Protein AF-A0A4Q2USU1-F1 (afdb_monomer)

Structure (mmCIF, N/CA/C/O backbone):
data_AF-A0A4Q2USU1-F1
#
_entry.id   AF-A0A4Q2USU1-F1
#
loop_
_atom_site.group_PDB
_atom_site.id
_atom_site.type_symbol
_atom_site.label_atom_id
_atom_site.label_alt_id
_atom_site.label_comp_id
_atom_site.label_asym_id
_atom_site.label_entity_id
_atom_site.label_seq_id
_atom_site.pdbx_PDB_ins_code
_atom_site.Cartn_x
_atom_site.Cartn_y
_atom_site.Cartn_z
_atom_site.occupancy
_atom_site.B_iso_or_equiv
_atom_site.auth_seq_id
_atom_site.auth_comp_id
_atom_site.auth_asym_id
_atom_site.auth_atom_id
_atom_site.pdbx_PDB_model_num
ATOM 1 N N . MET A 1 1 ? -2.934 -20.258 16.844 1.00 24.11 1 MET A N 1
ATOM 2 C CA . MET A 1 1 ? -1.779 -20.716 16.041 1.00 24.11 1 MET A CA 1
ATOM 3 C C . MET A 1 1 ? -1.771 -19.905 14.753 1.00 24.11 1 MET A C 1
ATOM 5 O O . MET A 1 1 ? -2.547 -20.190 13.850 1.00 24.11 1 MET A O 1
ATOM 9 N N . PHE A 1 2 ? -0.994 -18.822 14.734 1.00 33.25 2 PHE A N 1
ATOM 10 C CA . PHE A 1 2 ? -0.895 -17.887 13.612 1.00 33.25 2 PHE A CA 1
ATOM 11 C C . PHE A 1 2 ? 0.089 -18.460 12.583 1.00 33.25 2 PHE A C 1
ATOM 13 O O . PHE A 1 2 ? 1.225 -18.787 12.927 1.00 33.25 2 PHE A O 1
ATOM 20 N N . ARG A 1 3 ? -0.365 -18.696 11.347 1.00 28.33 3 ARG A N 1
ATOM 21 C CA . ARG A 1 3 ? 0.459 -19.319 10.301 1.00 28.33 3 ARG A CA 1
ATOM 22 C C . ARG A 1 3 ? 1.522 -18.330 9.808 1.00 28.33 3 ARG A C 1
ATOM 24 O O . ARG A 1 3 ? 1.183 -17.303 9.233 1.00 28.33 3 ARG A O 1
ATOM 31 N N . ARG A 1 4 ? 2.794 -18.709 9.984 1.00 28.67 4 ARG A N 1
ATOM 32 C CA . ARG A 1 4 ? 4.035 -18.074 9.487 1.00 28.67 4 ARG A CA 1
ATOM 33 C C . ARG A 1 4 ? 4.180 -18.108 7.947 1.00 28.67 4 ARG A C 1
ATOM 35 O O . ARG A 1 4 ? 5.204 -18.544 7.439 1.00 28.67 4 ARG A O 1
ATOM 42 N N . GLY A 1 5 ? 3.133 -17.754 7.202 1.00 32.44 5 GLY A N 1
ATOM 43 C CA . GLY A 1 5 ? 3.169 -17.684 5.729 1.00 32.44 5 GLY A CA 1
ATOM 44 C C . GLY A 1 5 ? 3.183 -16.257 5.178 1.00 32.44 5 GLY A C 1
ATOM 45 O O . GLY A 1 5 ? 3.566 -16.040 4.036 1.00 32.44 5 GLY A O 1
ATOM 46 N N . CYS A 1 6 ? 2.792 -15.293 6.004 1.00 41.44 6 CYS A N 1
ATOM 47 C CA . CYS A 1 6 ? 2.853 -13.867 5.733 1.00 41.44 6 CYS A CA 1
ATOM 48 C C . CYS A 1 6 ? 3.524 -13.249 6.963 1.00 41.44 6 CYS A C 1
ATOM 50 O O . CYS A 1 6 ? 3.148 -13.630 8.074 1.00 41.44 6 CYS A O 1
ATOM 52 N N . ASP A 1 7 ? 4.490 -12.348 6.791 1.00 46.12 7 ASP A N 1
ATOM 53 C CA . ASP A 1 7 ? 5.215 -11.672 7.880 1.00 46.12 7 ASP A CA 1
ATOM 54 C C . ASP A 1 7 ? 4.282 -10.743 8.687 1.00 46.12 7 ASP A C 1
ATOM 56 O O . ASP A 1 7 ? 4.341 -9.519 8.612 1.00 46.12 7 ASP A O 1
ATOM 60 N N . TRP A 1 8 ? 3.345 -11.334 9.428 1.00 54.41 8 TRP A N 1
ATOM 61 C CA . TRP A 1 8 ? 2.425 -10.648 10.323 1.00 54.41 8 TRP A CA 1
ATOM 62 C C . TRP A 1 8 ? 3.110 -10.446 11.662 1.00 54.41 8 TRP A C 1
ATOM 64 O O . TRP A 1 8 ? 3.024 -11.295 12.550 1.00 54.41 8 TRP A O 1
ATOM 74 N N . SER A 1 9 ? 3.773 -9.304 11.810 1.00 61.50 9 SER A N 1
ATOM 75 C CA . SER A 1 9 ? 4.200 -8.832 13.122 1.00 61.50 9 SER A CA 1
ATOM 76 C C . SER A 1 9 ? 2.995 -8.196 13.824 1.00 61.50 9 SER A C 1
ATOM 78 O O . SER A 1 9 ? 2.483 -7.191 13.326 1.00 61.50 9 SER A O 1
ATOM 80 N N . PRO A 1 10 ? 2.510 -8.757 14.947 1.00 65.94 10 PRO A N 1
ATOM 81 C CA . PRO A 1 10 ? 1.362 -8.218 15.686 1.00 65.94 10 PRO A CA 1
ATOM 82 C C . PRO A 1 10 ? 1.636 -6.819 16.267 1.00 65.94 10 PRO A C 1
ATOM 84 O O . PRO A 1 10 ? 0.716 -6.033 16.483 1.00 65.94 10 PRO A O 1
ATOM 87 N N . GLU A 1 11 ? 2.913 -6.492 16.457 1.00 67.94 11 GLU A N 1
ATOM 88 C CA . GLU A 1 11 ? 3.416 -5.193 16.914 1.00 67.94 11 GLU A CA 1
ATOM 89 C C . GLU A 1 11 ? 3.287 -4.087 15.857 1.00 67.94 11 GLU A C 1
ATOM 91 O O . GLU A 1 11 ? 3.292 -2.905 16.187 1.00 67.94 11 GLU A O 1
ATOM 96 N N . GLN A 1 12 ? 3.155 -4.437 14.573 1.00 69.25 12 GLN A N 1
ATOM 97 C CA . GLN A 1 12 ? 3.000 -3.429 13.530 1.00 69.25 12 GLN A CA 1
ATOM 98 C C . GLN A 1 12 ? 1.601 -2.825 13.592 1.00 69.25 12 GLN A C 1
ATOM 100 O O . GLN A 1 12 ? 0.603 -3.520 13.400 1.00 69.25 12 GLN A O 1
ATOM 105 N N . VAL A 1 13 ? 1.538 -1.504 13.764 1.00 71.31 13 VAL A N 1
ATOM 106 C CA . VAL A 1 13 ? 0.286 -0.730 13.792 1.00 71.31 13 VAL A CA 1
ATOM 107 C C . VAL A 1 13 ? -0.580 -1.003 12.553 1.00 71.31 13 VAL A C 1
ATOM 109 O O . VAL A 1 13 ? -1.803 -1.059 12.655 1.00 71.31 13 VAL A O 1
ATOM 112 N N . SER A 1 14 ? 0.041 -1.299 11.404 1.00 67.19 14 SER A N 1
ATOM 113 C CA . SER A 1 14 ? -0.653 -1.673 10.165 1.00 67.19 14 SER A CA 1
ATOM 114 C C . SER A 1 14 ? -1.496 -2.935 10.247 1.00 67.19 14 SER A C 1
ATOM 116 O O . SER A 1 14 ? -2.448 -3.123 9.487 1.00 67.19 14 SER A O 1
ATOM 118 N N . HIS A 1 15 ? -1.164 -3.815 11.181 1.00 72.50 15 HIS A N 1
ATOM 119 C CA . HIS A 1 15 ? -1.841 -5.081 11.396 1.00 72.50 15 HIS A CA 1
ATOM 120 C C . HIS A 1 15 ? -2.910 -5.004 12.485 1.00 72.50 15 HIS A C 1
ATOM 122 O O . HIS A 1 15 ? -3.701 -5.940 12.615 1.00 72.50 15 HIS A O 1
ATOM 128 N N . GLN A 1 16 ? -3.022 -3.882 13.189 1.00 79.38 16 GLN A N 1
ATOM 129 C CA . GLN A 1 16 ? -3.985 -3.690 14.267 1.00 79.38 16 GLN A CA 1
ATOM 130 C C . GLN A 1 16 ? -5.232 -2.966 13.751 1.00 79.38 16 GLN A C 1
ATOM 132 O O . GLN A 1 16 ? -5.142 -2.078 12.906 1.00 79.38 16 GLN A O 1
ATOM 137 N N . ILE A 1 17 ? -6.409 -3.360 14.231 1.00 81.69 17 ILE A N 1
ATOM 138 C CA . ILE A 1 17 ? -7.679 -2.731 13.853 1.00 81.69 17 ILE A CA 1
ATOM 139 C C . ILE A 1 17 ? -8.008 -1.641 14.880 1.00 81.69 17 ILE A C 1
ATOM 141 O O . ILE A 1 17 ? -8.157 -1.975 16.051 1.00 81.69 17 ILE A O 1
ATOM 145 N N . PRO A 1 18 ? -8.126 -0.358 14.503 1.00 85.19 18 PRO A N 1
ATOM 146 C CA . PRO A 1 18 ? -8.652 0.653 15.413 1.00 85.19 18 PRO A CA 1
ATOM 147 C C . PRO A 1 18 ? -10.163 0.449 15.589 1.00 85.19 18 PRO A C 1
ATOM 149 O O . PRO A 1 18 ? -10.906 0.377 14.603 1.00 85.19 18 PRO A O 1
ATOM 152 N N . ALA A 1 19 ? -10.623 0.344 16.835 1.00 87.56 19 ALA A N 1
ATOM 153 C CA . ALA A 1 19 ? -12.034 0.170 17.155 1.00 87.56 19 ALA A CA 1
ATOM 154 C C . ALA A 1 19 ? -12.451 0.975 18.389 1.00 87.56 19 ALA A C 1
ATOM 156 O O . ALA A 1 19 ? -11.677 1.147 19.330 1.00 87.56 19 ALA A O 1
ATOM 157 N N . LEU A 1 20 ? -13.699 1.431 18.379 1.00 88.12 20 LEU A N 1
ATOM 158 C CA . LEU A 1 20 ? -14.351 2.065 19.514 1.00 88.12 20 LEU A CA 1
ATOM 159 C C . LEU A 1 20 ? -15.039 1.010 20.380 1.00 88.12 20 LEU A C 1
ATOM 161 O O . LEU A 1 20 ? -15.682 0.096 19.854 1.00 88.12 20 LEU A O 1
ATOM 165 N N . ILE A 1 21 ? -14.938 1.162 21.694 1.00 88.88 21 ILE A N 1
ATOM 166 C CA . ILE A 1 21 ? -15.625 0.331 22.680 1.00 88.88 21 ILE A CA 1
ATOM 167 C C . ILE A 1 21 ? -16.261 1.212 23.754 1.00 88.88 21 ILE A C 1
ATOM 169 O O . ILE A 1 21 ? -15.683 2.218 24.167 1.00 88.88 21 ILE A O 1
ATOM 173 N N . ASP A 1 22 ? -17.460 0.827 24.184 1.00 89.06 22 ASP A N 1
ATOM 174 C CA . ASP A 1 22 ? -18.135 1.450 25.320 1.00 89.06 22 ASP A CA 1
ATOM 175 C C . ASP A 1 22 ? -17.311 1.202 26.605 1.00 89.06 22 ASP A C 1
ATOM 177 O O . ASP A 1 22 ? -16.934 0.051 26.864 1.00 89.06 22 ASP A O 1
ATOM 181 N N . PRO A 1 23 ? -17.009 2.237 27.411 1.00 86.06 23 PRO A N 1
ATOM 182 C CA . PRO A 1 23 ? -16.261 2.091 28.658 1.00 86.06 23 PRO A CA 1
ATOM 183 C C . PRO A 1 23 ? -16.847 1.064 29.635 1.00 86.06 23 PRO A C 1
ATOM 185 O O . PRO A 1 23 ? -16.085 0.307 30.236 1.00 86.06 23 PRO A O 1
ATOM 188 N N . ALA A 1 24 ? -18.175 0.989 29.764 1.00 86.06 24 ALA A N 1
ATOM 189 C CA . ALA A 1 24 ? -18.831 0.028 30.648 1.00 86.06 24 ALA A CA 1
ATOM 190 C C . ALA A 1 24 ? -18.630 -1.408 30.140 1.00 86.06 24 ALA A C 1
ATOM 192 O O . ALA A 1 24 ? -18.289 -2.310 30.903 1.00 86.06 24 ALA A O 1
ATOM 193 N N . LEU A 1 25 ? -18.738 -1.607 28.821 1.00 86.75 25 LEU A N 1
ATOM 194 C CA . LEU A 1 25 ? -18.470 -2.906 28.202 1.00 86.75 25 LEU A CA 1
ATOM 195 C C . LEU A 1 25 ? -17.000 -3.323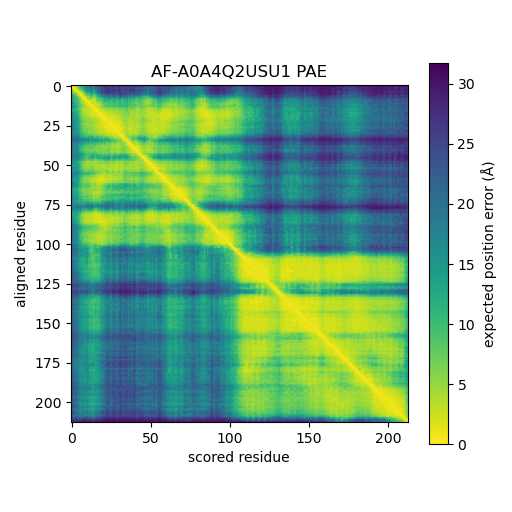 28.356 1.00 86.75 25 LEU A C 1
ATOM 197 O O . LEU A 1 25 ? -16.707 -4.511 28.530 1.00 86.75 25 LEU A O 1
ATOM 201 N N . LEU A 1 26 ? -16.069 -2.370 28.265 1.00 85.12 26 LEU A N 1
ATOM 202 C CA . LEU A 1 26 ? -14.648 -2.628 28.479 1.00 85.12 26 LEU A CA 1
ATOM 203 C C . LEU A 1 26 ? -14.393 -3.107 29.912 1.00 85.12 26 LEU A C 1
ATOM 205 O O . LEU A 1 26 ? -13.697 -4.105 30.096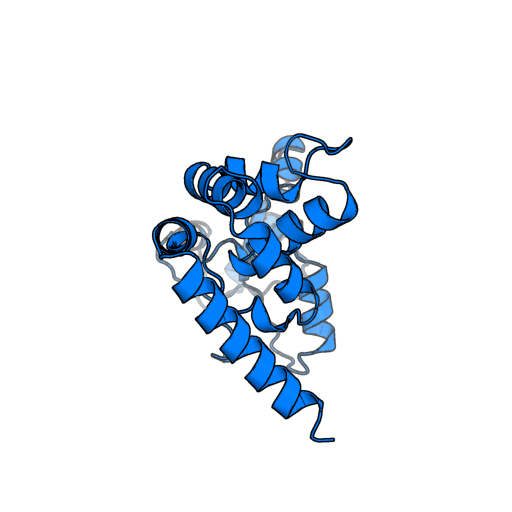 1.00 85.12 26 LEU A O 1
ATOM 209 N N . GLU A 1 27 ? -14.982 -2.444 30.905 1.00 85.25 27 GLU A N 1
ATOM 210 C CA . GLU A 1 27 ? -14.843 -2.808 32.317 1.00 85.25 27 GLU A CA 1
ATOM 211 C C . GLU A 1 27 ? -15.414 -4.205 32.609 1.00 85.25 27 GLU A C 1
ATOM 213 O O . GLU A 1 27 ? -14.718 -5.049 33.180 1.00 85.25 27 GLU A O 1
ATOM 218 N N . ASP A 1 28 ? -16.612 -4.511 32.106 1.00 85.38 28 ASP A N 1
ATOM 219 C CA . ASP A 1 28 ? -17.223 -5.841 32.227 1.00 85.38 28 ASP A CA 1
ATOM 220 C C . ASP A 1 28 ? -16.369 -6.940 31.576 1.00 85.38 28 ASP A C 1
ATOM 222 O O . ASP A 1 28 ? -16.285 -8.074 32.057 1.00 85.38 28 ASP A O 1
ATOM 226 N N . SER A 1 29 ? -15.732 -6.624 30.448 1.00 84.38 29 SER A N 1
ATOM 227 C CA . SER A 1 29 ? -14.877 -7.568 29.723 1.00 84.38 29 SER A CA 1
ATOM 228 C C . SER A 1 29 ? -13.540 -7.794 30.437 1.00 84.38 29 SER A C 1
ATOM 230 O O . SER A 1 29 ? -13.032 -8.916 30.450 1.00 84.38 29 SER A O 1
ATOM 232 N N . LEU A 1 30 ? -12.991 -6.756 31.075 1.00 83.94 30 LEU A N 1
ATOM 233 C CA . LEU A 1 30 ? -11.789 -6.839 31.907 1.00 83.94 30 LEU A CA 1
ATOM 234 C C . LEU A 1 30 ? -12.012 -7.708 33.151 1.00 83.94 30 LEU A C 1
ATOM 236 O O . LEU A 1 30 ? -11.159 -8.534 33.484 1.00 83.94 30 LEU A O 1
ATOM 240 N N . GLN A 1 31 ? -13.176 -7.580 33.794 1.00 81.81 31 GLN A N 1
ATOM 241 C CA . GLN A 1 31 ? -13.547 -8.400 34.952 1.00 81.81 31 GLN A CA 1
ATOM 242 C C . GLN A 1 31 ? -13.715 -9.883 34.597 1.00 81.81 31 GLN A C 1
ATOM 244 O O . GLN A 1 31 ? -13.357 -10.751 35.394 1.00 81.81 31 GLN A O 1
ATOM 249 N N . ARG A 1 32 ? -14.235 -10.185 33.399 1.00 80.31 32 ARG A N 1
ATOM 250 C CA . ARG A 1 32 ? -14.410 -11.563 32.907 1.00 80.31 32 ARG A CA 1
ATOM 251 C C . ARG A 1 32 ? -13.114 -12.225 32.443 1.00 80.31 32 ARG A C 1
ATOM 253 O O . ARG A 1 32 ? -13.080 -13.448 32.316 1.00 80.31 32 ARG A O 1
ATOM 260 N N . ALA A 1 33 ? -12.064 -11.456 32.171 1.00 78.19 33 ALA A N 1
ATOM 261 C CA . ALA A 1 33 ? -10.792 -12.020 31.748 1.00 78.19 33 ALA A CA 1
ATOM 262 C C . ALA A 1 33 ? -10.176 -12.881 32.865 1.00 78.19 33 ALA A C 1
ATOM 264 O O . ALA A 1 33 ? -10.136 -12.473 34.025 1.00 78.19 33 ALA A O 1
ATOM 265 N N . GLU A 1 34 ? -9.625 -14.048 32.507 1.00 60.84 34 GLU A N 1
ATOM 266 C CA . GLU A 1 34 ? -9.100 -15.066 33.442 1.00 60.84 34 GLU A CA 1
ATOM 267 C C . GLU A 1 34 ? -8.049 -14.545 34.447 1.00 60.84 34 GLU A C 1
ATOM 269 O O . GLU A 1 34 ? -7.757 -15.215 35.436 1.00 60.84 34 GLU A O 1
ATOM 274 N N . LYS A 1 35 ? -7.466 -13.363 34.204 1.00 66.12 35 LYS A N 1
ATOM 275 C CA . LYS A 1 35 ? -6.438 -12.733 35.045 1.00 66.12 35 LYS A CA 1
ATOM 276 C C . LYS A 1 35 ? -6.873 -11.452 35.768 1.00 66.12 35 LYS A C 1
ATOM 278 O O . LYS A 1 35 ? -5.997 -10.801 36.324 1.00 66.12 35 LYS A O 1
ATOM 283 N N . SER A 1 36 ? -8.162 -11.090 35.778 1.00 64.31 36 SER A N 1
ATOM 284 C CA . SER A 1 36 ? -8.640 -9.799 36.316 1.00 64.31 36 SER A CA 1
ATOM 285 C C . SER A 1 36 ? -7.745 -8.648 35.841 1.00 64.31 36 SER A C 1
ATOM 287 O O . SER A 1 36 ? -7.047 -8.006 36.625 1.00 64.31 36 SER A O 1
ATOM 289 N N . LEU A 1 37 ? -7.693 -8.470 34.520 1.00 74.75 37 LEU A N 1
ATOM 290 C CA . LEU A 1 37 ? -6.856 -7.454 33.888 1.00 74.75 37 LEU A CA 1
ATOM 291 C C . LEU A 1 37 ? -7.307 -6.066 34.348 1.00 74.75 37 LEU A C 1
ATOM 293 O O . LEU A 1 37 ? -8.501 -5.770 34.346 1.00 74.75 37 LEU A O 1
ATOM 297 N N . SER A 1 38 ? -6.363 -5.202 34.713 1.00 76.31 38 SER A N 1
ATOM 298 C CA . SER A 1 38 ? -6.668 -3.793 34.943 1.00 76.31 38 SER A CA 1
ATOM 299 C C . SER A 1 38 ? -6.545 -2.995 33.646 1.00 76.31 38 SER A C 1
ATOM 301 O O . SER A 1 38 ? -5.841 -3.379 32.709 1.00 76.31 38 SER A O 1
ATOM 303 N N . LEU A 1 39 ? -7.193 -1.832 33.598 1.00 74.81 39 LEU A N 1
ATOM 304 C CA . LEU A 1 39 ? -7.063 -0.909 32.470 1.00 74.81 39 LEU A CA 1
ATOM 305 C C . LEU A 1 39 ? -5.611 -0.416 32.294 1.00 74.81 39 LEU A C 1
ATOM 307 O O . LEU A 1 39 ? -5.181 -0.134 31.180 1.00 74.81 39 LEU A O 1
ATOM 311 N N . GLU A 1 40 ? -4.835 -0.379 33.379 1.00 76.38 40 GLU A N 1
ATOM 312 C CA . GLU A 1 40 ? -3.410 -0.040 33.349 1.00 76.38 40 GLU A CA 1
ATOM 313 C C . GLU A 1 40 ? -2.553 -1.159 32.748 1.00 76.38 40 GLU A C 1
ATOM 315 O O . GLU A 1 40 ? -1.520 -0.875 32.149 1.00 76.38 40 GLU A O 1
ATOM 320 N N . ASP A 1 41 ? -2.988 -2.419 32.824 1.00 73.75 41 ASP A N 1
ATOM 321 C CA . ASP A 1 41 ? -2.302 -3.523 32.146 1.00 73.75 41 ASP A CA 1
ATOM 322 C C . ASP A 1 41 ? -2.484 -3.461 30.627 1.00 73.75 41 ASP A C 1
ATOM 324 O O . ASP A 1 41 ? -1.567 -3.815 29.894 1.00 73.75 41 ASP A O 1
ATOM 328 N N . LEU A 1 42 ? -3.620 -2.943 30.143 1.00 73.50 42 LEU A N 1
ATOM 329 C CA . LEU A 1 42 ? -3.848 -2.723 28.709 1.00 73.50 42 LEU A CA 1
ATOM 330 C C . LEU A 1 42 ? -3.022 -1.567 28.129 1.00 73.50 42 LEU A C 1
ATOM 332 O O . LEU A 1 42 ? -2.796 -1.524 26.922 1.00 73.50 42 LEU A O 1
ATOM 336 N N . LYS A 1 43 ? -2.606 -0.613 28.969 1.00 73.19 43 LYS A N 1
ATOM 337 C CA . LYS A 1 43 ? -1.812 0.555 28.557 1.00 73.19 43 LYS A CA 1
ATOM 338 C C . LYS A 1 43 ? -0.308 0.292 28.545 1.00 73.19 43 LYS A C 1
ATOM 340 O O . LYS A 1 43 ? 0.445 1.149 28.086 1.00 73.19 43 LYS A O 1
ATOM 345 N N . LYS A 1 44 ? 0.151 -0.841 29.081 1.00 68.62 44 LYS A N 1
ATOM 346 C CA . LYS A 1 44 ? 1.578 -1.167 29.113 1.00 68.62 44 LYS A CA 1
ATOM 347 C C . LYS A 1 44 ? 2.070 -1.462 27.699 1.00 68.62 44 LYS A C 1
ATOM 349 O O . LYS A 1 44 ? 1.588 -2.368 27.031 1.00 68.62 44 LYS A O 1
ATOM 354 N N . GLU A 1 45 ? 3.084 -0.723 27.263 1.00 62.88 45 GLU A N 1
ATOM 355 C CA . GLU A 1 45 ? 3.835 -1.014 26.037 1.00 62.88 45 GLU A CA 1
ATOM 356 C C . GLU A 1 45 ? 4.912 -2.083 26.304 1.00 62.88 45 GLU A C 1
ATOM 358 O O . GLU A 1 45 ? 6.087 -1.903 25.998 1.00 62.88 45 GLU A O 1
ATOM 363 N N . ASP A 1 46 ? 4.537 -3.201 26.929 1.00 64.88 46 ASP A N 1
ATOM 364 C CA . ASP A 1 46 ? 5.448 -4.322 27.210 1.00 64.88 46 ASP A CA 1
ATOM 365 C C . ASP A 1 46 ? 5.450 -5.386 26.093 1.00 64.88 46 ASP A C 1
ATOM 367 O O . ASP A 1 46 ? 6.146 -6.399 26.185 1.00 64.88 46 ASP A O 1
ATOM 371 N N . GLY A 1 47 ? 4.690 -5.144 25.019 1.00 64.88 47 GLY A N 1
ATOM 372 C CA . GLY A 1 47 ? 4.547 -6.050 23.878 1.00 64.88 47 GLY A CA 1
ATOM 373 C C . GLY A 1 47 ? 3.667 -7.271 24.164 1.00 64.88 47 GLY A C 1
ATOM 374 O O . GLY A 1 47 ? 3.539 -8.148 23.304 1.00 64.88 47 GLY A O 1
ATOM 375 N N . VAL A 1 48 ? 3.044 -7.352 25.346 1.00 71.12 48 VAL A N 1
ATOM 376 C CA . VAL A 1 48 ? 2.170 -8.463 25.724 1.00 71.12 48 VAL A CA 1
ATOM 377 C C . VAL A 1 48 ? 0.727 -8.131 25.350 1.00 71.12 48 VAL A C 1
ATOM 379 O O . VAL A 1 48 ? 0.083 -7.266 25.932 1.00 71.12 48 VAL A O 1
ATOM 382 N N . PHE A 1 49 ? 0.178 -8.859 24.377 1.00 75.19 49 PHE A N 1
ATOM 383 C CA . PHE A 1 49 ? -1.225 -8.706 23.992 1.00 75.19 49 PHE A CA 1
ATOM 384 C C . PHE A 1 49 ? -2.146 -9.380 25.013 1.00 75.19 49 PHE A C 1
ATOM 386 O O . PHE A 1 49 ? -2.052 -10.588 25.246 1.00 75.19 49 PHE A O 1
ATOM 393 N N . ALA A 1 50 ? -3.071 -8.608 25.582 1.00 78.50 50 ALA A N 1
ATOM 394 C CA . ALA 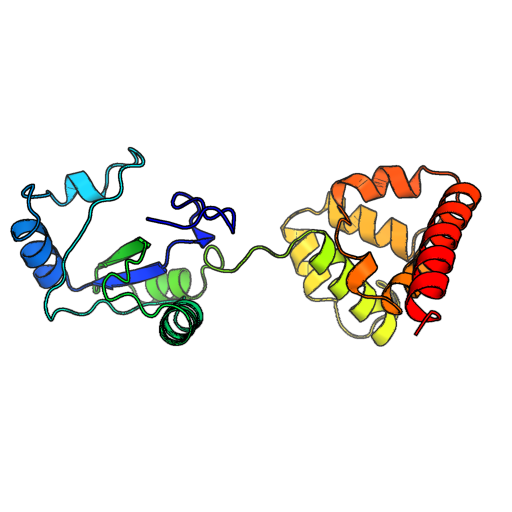A 1 50 ? -4.138 -9.130 26.423 1.00 78.50 50 ALA A CA 1
ATOM 395 C C . ALA A 1 50 ? -5.265 -9.748 25.575 1.00 78.50 50 ALA A C 1
ATOM 397 O O . ALA A 1 50 ? -5.679 -9.185 24.560 1.00 78.50 50 ALA A O 1
ATOM 398 N N . GLU A 1 51 ? -5.783 -10.903 25.998 1.00 81.19 51 GLU A N 1
ATOM 399 C CA . GLU A 1 51 ? -6.984 -11.495 25.402 1.00 81.19 51 GLU A CA 1
ATOM 400 C C . GLU A 1 51 ? -8.223 -10.964 26.128 1.00 81.19 51 GLU A C 1
ATOM 402 O O . GLU A 1 51 ? -8.370 -11.156 27.334 1.00 81.19 51 GLU A O 1
ATOM 407 N N . LEU A 1 52 ? -9.108 -10.303 25.381 1.00 80.69 52 LEU A N 1
ATOM 408 C CA . LEU A 1 52 ? -10.368 -9.763 25.883 1.00 80.69 52 LEU A CA 1
ATOM 409 C C . LEU A 1 52 ? -11.540 -10.512 25.240 1.00 80.69 52 LEU A C 1
ATOM 411 O O . LEU A 1 52 ? -11.608 -10.614 24.013 1.00 80.69 52 LEU A O 1
ATOM 415 N N . ASP A 1 53 ? -12.462 -11.017 26.061 1.00 82.94 53 ASP A N 1
ATOM 416 C CA . ASP A 1 53 ? -13.708 -11.632 25.598 1.00 82.94 53 ASP A CA 1
ATOM 417 C C . ASP A 1 53 ? -14.874 -10.658 25.793 1.00 82.94 53 ASP A C 1
ATOM 419 O O . ASP A 1 53 ? -15.306 -10.390 26.915 1.00 82.94 53 ASP A O 1
ATOM 423 N N . LEU A 1 54 ? -15.411 -10.139 24.690 1.00 80.19 54 LEU A N 1
ATOM 424 C CA . LEU A 1 54 ? -16.532 -9.201 24.718 1.00 80.19 54 LEU A CA 1
ATOM 425 C C . LEU A 1 54 ? -17.894 -9.880 24.960 1.00 80.19 54 LEU A C 1
ATOM 427 O O . LEU A 1 54 ? -18.875 -9.167 25.147 1.00 80.19 54 LEU A O 1
ATOM 431 N N . ALA A 1 55 ? -17.972 -11.218 25.020 1.00 81.44 55 ALA A N 1
ATOM 432 C CA . ALA A 1 55 ? -19.229 -11.975 25.010 1.00 81.44 55 ALA A CA 1
ATOM 433 C C . ALA A 1 55 ? -20.168 -11.498 23.883 1.00 81.44 55 ALA A C 1
ATOM 435 O O . ALA A 1 55 ? -19.785 -11.538 22.714 1.00 81.44 55 ALA A O 1
ATOM 436 N N . ASP A 1 56 ? -21.371 -11.028 24.222 1.00 78.94 56 ASP A N 1
ATOM 437 C CA . ASP A 1 56 ? -22.352 -10.496 23.265 1.00 78.94 56 ASP A CA 1
ATOM 438 C C . ASP A 1 56 ? -22.138 -9.004 22.943 1.00 78.94 56 ASP A C 1
ATOM 440 O O . ASP A 1 56 ? -22.833 -8.426 22.100 1.00 78.94 56 ASP A O 1
ATOM 444 N N . GLY A 1 57 ? -21.170 -8.368 23.608 1.00 79.75 57 GLY A N 1
ATOM 445 C CA . GLY A 1 57 ? -20.766 -6.993 23.359 1.00 79.75 57 GLY A CA 1
ATOM 446 C C . GLY A 1 57 ? -20.090 -6.815 22.001 1.00 79.75 57 GLY A C 1
ATOM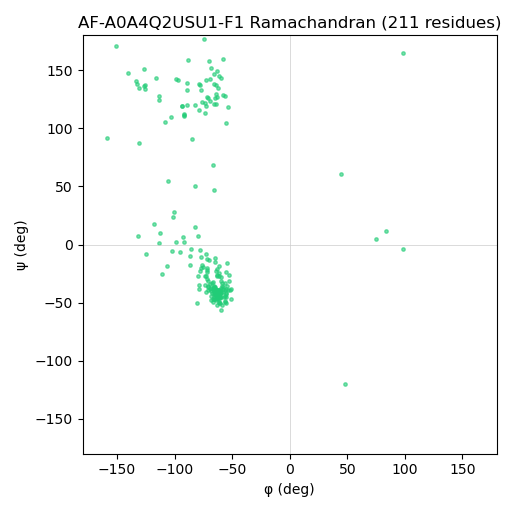 447 O O . GLY A 1 57 ? -19.462 -7.725 21.456 1.00 79.75 57 GLY A O 1
ATOM 448 N N . LYS A 1 58 ? -20.207 -5.611 21.435 1.00 82.69 58 LYS A N 1
ATOM 449 C CA . LYS A 1 58 ? -19.657 -5.277 20.116 1.00 82.69 58 LYS A CA 1
ATOM 450 C C . LYS A 1 58 ? -18.754 -4.056 20.203 1.00 82.69 58 LYS A C 1
ATOM 452 O O . LYS A 1 58 ? -19.118 -3.060 20.818 1.00 82.69 58 LYS A O 1
ATOM 457 N N . ALA A 1 59 ? -17.614 -4.128 19.523 1.00 84.75 59 ALA A N 1
ATOM 458 C CA . ALA A 1 59 ? -16.763 -2.978 19.249 1.00 84.75 59 ALA A CA 1
ATOM 459 C C . ALA A 1 59 ? -17.031 -2.462 17.827 1.00 84.75 59 ALA A C 1
ATOM 461 O O . ALA A 1 59 ? -17.249 -3.247 16.899 1.00 84.75 59 ALA A O 1
ATOM 462 N N . ILE A 1 60 ? -17.008 -1.144 17.646 1.00 85.56 60 ILE A N 1
ATOM 463 C CA . ILE A 1 60 ? -17.226 -0.501 16.346 1.00 85.56 60 ILE A CA 1
ATOM 464 C C . ILE A 1 60 ? -15.867 -0.310 15.680 1.00 85.56 60 ILE A C 1
ATOM 466 O O . ILE A 1 60 ? -15.063 0.506 16.121 1.00 85.56 60 ILE A O 1
ATOM 470 N N . CYS A 1 61 ? -15.596 -1.051 14.608 1.00 83.50 61 CYS A N 1
ATOM 471 C CA . CYS A 1 61 ? -14.350 -0.901 13.856 1.00 83.50 61 CYS A CA 1
ATOM 472 C C . CYS A 1 61 ? -14.358 0.424 13.080 1.00 83.50 61 CYS A C 1
ATOM 474 O O . CYS A 1 61 ? -15.269 0.669 12.294 1.00 83.50 61 CYS A O 1
ATOM 476 N N . LEU A 1 62 ? -13.331 1.256 13.267 1.00 79.75 62 LEU A N 1
ATOM 477 C CA . LEU A 1 62 ? -13.155 2.495 12.496 1.00 79.75 62 LEU A CA 1
ATOM 478 C C . LEU A 1 62 ? -12.554 2.224 11.112 1.00 79.75 62 LEU A C 1
ATOM 480 O O . LEU A 1 62 ? -12.773 2.982 10.173 1.00 79.75 62 LEU A O 1
ATOM 484 N N . LYS A 1 63 ? -11.792 1.133 10.981 1.00 75.31 63 LYS A N 1
ATOM 485 C CA . LYS A 1 63 ? -11.134 0.700 9.743 1.00 75.31 63 LYS A CA 1
ATOM 486 C C . LYS A 1 63 ? -10.985 -0.819 9.717 1.00 75.31 63 LYS A C 1
ATOM 488 O O . LYS A 1 63 ? -11.209 -1.499 10.711 1.00 75.31 63 LYS A O 1
ATOM 493 N N . GLY A 1 64 ? -10.572 -1.365 8.573 1.00 70.69 64 GLY A N 1
ATOM 494 C CA . GLY A 1 64 ? -10.241 -2.790 8.455 1.00 70.69 64 GLY A CA 1
ATOM 495 C C . GLY A 1 64 ? -11.431 -3.720 8.209 1.00 70.69 64 GLY A C 1
ATOM 496 O O . GLY A 1 64 ? -11.240 -4.933 8.233 1.00 70.69 64 GLY A O 1
ATOM 497 N N . GLU A 1 65 ? -12.616 -3.188 7.893 1.00 72.38 65 GLU A N 1
ATOM 498 C CA . GLU A 1 65 ? -13.808 -3.979 7.542 1.00 72.38 65 GLU A CA 1
ATOM 499 C C . GLU A 1 65 ? -13.507 -5.012 6.447 1.00 72.38 65 GLU A C 1
ATOM 501 O O . GLU A 1 65 ? -13.773 -6.198 6.619 1.00 72.38 65 GLU A O 1
ATOM 506 N N . HIS A 1 66 ? -12.826 -4.607 5.369 1.00 70.25 66 HIS A N 1
ATOM 507 C CA . HIS A 1 66 ? -12.416 -5.521 4.298 1.00 70.25 66 HIS A CA 1
ATOM 508 C C . HIS A 1 66 ? -11.562 -6.697 4.792 1.00 70.25 66 HIS A C 1
ATOM 510 O O . HIS A 1 66 ? -11.658 -7.793 4.247 1.00 70.25 66 HIS A O 1
ATOM 516 N N . ARG A 1 67 ? -10.732 -6.496 5.825 1.00 72.12 67 ARG A N 1
ATOM 517 C CA . ARG A 1 67 ? -9.911 -7.567 6.410 1.00 72.12 67 ARG A CA 1
ATOM 518 C C . ARG A 1 67 ? -10.776 -8.528 7.214 1.00 72.12 67 ARG A C 1
ATOM 520 O O . ARG A 1 67 ? -10.566 -9.735 7.111 1.00 72.12 67 ARG A O 1
ATOM 527 N N . VAL A 1 68 ? -11.740 -8.002 7.972 1.00 72.25 68 VAL A N 1
ATOM 528 C CA . VAL A 1 68 ? -12.709 -8.811 8.723 1.00 72.25 68 VAL A CA 1
ATOM 529 C C . VAL A 1 68 ? -13.539 -9.660 7.764 1.00 72.25 68 VAL A C 1
ATOM 531 O O . VAL A 1 68 ? -13.542 -10.881 7.895 1.00 72.25 68 VAL A O 1
ATOM 534 N N . LEU A 1 69 ? -14.098 -9.047 6.718 1.00 73.31 69 LEU A N 1
ATOM 535 C CA . LEU A 1 69 ? -14.861 -9.735 5.673 1.00 73.31 69 LEU A CA 1
ATOM 536 C C . LEU A 1 69 ? -14.021 -10.780 4.916 1.00 73.31 69 LEU A C 1
ATOM 538 O O . LEU A 1 69 ? -14.478 -11.897 4.678 1.00 73.31 69 LEU A O 1
ATOM 542 N N . ALA A 1 70 ? -12.771 -10.459 4.563 1.00 69.06 70 ALA A N 1
ATOM 543 C CA . ALA A 1 70 ? -11.876 -11.403 3.890 1.00 69.06 70 ALA A CA 1
ATOM 544 C C . ALA A 1 70 ? -11.507 -12.599 4.785 1.00 69.06 70 ALA A C 1
ATOM 546 O O . ALA A 1 70 ? -11.441 -13.736 4.313 1.00 69.06 70 ALA A O 1
ATOM 547 N N . SER A 1 71 ? -11.286 -12.367 6.080 1.00 70.19 71 SER A N 1
ATOM 548 C CA . SER A 1 71 ? -11.082 -13.439 7.062 1.00 70.19 71 SER A CA 1
ATOM 549 C C . SER A 1 71 ? -12.339 -14.285 7.229 1.00 70.19 71 SER A C 1
ATOM 551 O O . SER A 1 71 ? -12.248 -15.509 7.321 1.00 70.19 71 SER A O 1
ATOM 553 N N . ASP A 1 72 ? -13.520 -13.665 7.181 1.00 70.50 72 ASP A N 1
ATOM 554 C CA . ASP A 1 72 ? -14.781 -14.392 7.233 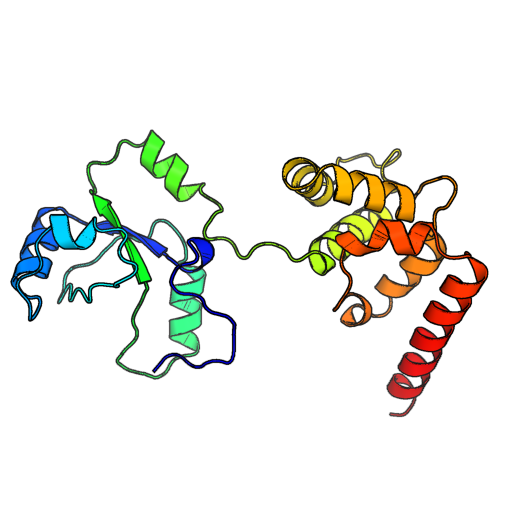1.00 70.50 72 ASP A CA 1
ATOM 555 C C . ASP A 1 72 ? -14.970 -15.348 6.060 1.00 70.50 72 ASP A C 1
ATOM 557 O O . ASP A 1 72 ? -15.401 -16.481 6.275 1.00 70.50 72 ASP A O 1
ATOM 561 N N . ALA A 1 73 ? -14.554 -14.936 4.863 1.00 71.19 73 ALA A N 1
ATOM 562 C CA . ALA A 1 73 ? -14.602 -15.764 3.664 1.00 71.19 73 ALA A CA 1
ATOM 563 C C . ALA A 1 73 ? -13.548 -16.890 3.631 1.00 71.19 73 ALA A C 1
ATOM 565 O O . ALA A 1 73 ? -13.754 -17.901 2.964 1.00 71.19 73 ALA A O 1
ATOM 566 N N . THR A 1 74 ? -12.408 -16.729 4.314 1.00 63.88 74 THR A N 1
ATOM 567 C CA . THR A 1 74 ? -11.236 -17.616 4.145 1.00 63.88 74 THR A CA 1
ATOM 568 C C . THR A 1 74 ? -10.935 -18.505 5.350 1.00 63.88 74 THR A C 1
ATOM 570 O O . THR A 1 74 ? -10.338 -19.574 5.195 1.00 63.88 74 THR A O 1
ATOM 573 N N . VAL A 1 75 ? -11.338 -18.108 6.559 1.00 62.03 75 VAL A N 1
ATOM 574 C CA . VAL A 1 75 ? -10.991 -18.805 7.802 1.00 62.03 75 VAL A CA 1
ATOM 575 C C . VAL A 1 75 ? -12.217 -19.524 8.367 1.00 62.03 75 VAL A C 1
ATOM 577 O O . VAL A 1 75 ? -13.085 -18.924 8.993 1.00 62.03 75 VAL A O 1
ATOM 580 N N . VAL A 1 76 ? -12.240 -20.854 8.219 1.00 58.03 76 VAL A N 1
ATOM 581 C CA . VAL A 1 76 ? -13.302 -21.757 8.728 1.00 58.03 76 VAL A CA 1
ATOM 582 C C . VAL A 1 76 ? -13.251 -21.933 10.261 1.00 58.03 76 VAL A C 1
ATOM 584 O O . VAL A 1 76 ? -14.131 -22.531 10.875 1.00 58.03 76 VAL A O 1
ATOM 587 N N . ASN A 1 77 ? -12.207 -21.428 10.922 1.00 57.50 77 ASN A N 1
ATOM 588 C CA . ASN A 1 77 ? -11.976 -21.686 12.340 1.00 57.50 77 ASN A CA 1
ATOM 589 C C . ASN A 1 77 ? -12.895 -20.844 13.249 1.00 57.50 77 ASN A C 1
ATOM 591 O O . ASN A 1 77 ? -12.960 -19.626 13.115 1.00 57.50 77 ASN A O 1
ATOM 595 N N . ARG A 1 78 ? -13.522 -21.491 14.243 1.00 52.31 78 ARG A N 1
ATOM 596 C CA . ARG A 1 78 ? -14.360 -20.865 15.289 1.00 52.31 78 ARG A CA 1
ATOM 597 C C . ARG A 1 78 ? -13.594 -19.925 16.231 1.00 52.31 78 ARG A C 1
ATOM 599 O O . ARG A 1 78 ? -14.219 -19.197 16.987 1.00 52.31 78 ARG A O 1
ATOM 606 N N . LYS A 1 79 ? -12.257 -19.920 16.200 1.00 58.31 79 LYS A N 1
ATOM 607 C CA . LYS A 1 79 ? -11.404 -19.036 17.018 1.00 58.31 79 LYS A CA 1
ATOM 608 C C . LYS A 1 79 ? -10.788 -17.903 16.191 1.00 58.31 79 LYS A C 1
ATOM 610 O O . LYS A 1 79 ? -9.564 -17.766 16.151 1.00 58.31 79 LYS A O 1
ATOM 615 N N . LYS A 1 80 ? -11.617 -17.118 15.497 1.00 67.38 80 LYS A N 1
ATOM 616 C CA . LYS A 1 80 ? -11.170 -15.861 14.875 1.00 67.38 80 LYS A CA 1
ATOM 617 C C . LYS A 1 80 ? -10.786 -14.897 15.992 1.00 67.38 80 LYS A C 1
ATOM 619 O O . LYS A 1 80 ? -11.590 -14.619 16.873 1.00 67.38 80 LYS A O 1
ATOM 624 N N . ARG A 1 81 ? -9.536 -14.449 15.984 1.00 74.25 81 ARG A N 1
ATOM 625 C CA . ARG A 1 81 ? -8.995 -13.504 16.961 1.00 74.25 81 ARG A CA 1
ATOM 626 C C . ARG A 1 81 ? -8.403 -12.335 16.199 1.00 74.25 81 ARG A C 1
ATOM 628 O O . ARG A 1 81 ? -7.686 -12.549 15.221 1.00 74.25 81 ARG A O 1
ATOM 635 N N . TRP A 1 82 ? -8.712 -11.132 16.656 1.00 77.69 82 TRP A N 1
ATOM 636 C CA . TRP A 1 82 ? -8.252 -9.886 16.064 1.00 77.69 82 TRP A CA 1
ATOM 637 C C . TRP A 1 82 ? -7.371 -9.152 17.056 1.00 77.69 82 TRP A C 1
ATOM 639 O O . TRP A 1 82 ? -7.632 -9.178 18.254 1.00 77.69 82 TRP A O 1
ATOM 649 N N . ILE A 1 83 ? -6.337 -8.495 16.542 1.00 81.56 83 ILE A N 1
ATOM 650 C CA . ILE A 1 83 ? -5.543 -7.556 17.327 1.00 81.56 83 ILE A CA 1
ATOM 651 C C . ILE A 1 83 ? -6.150 -6.184 17.088 1.00 81.56 83 ILE A C 1
ATOM 653 O O . ILE A 1 83 ? -6.241 -5.731 15.942 1.00 81.56 83 ILE A O 1
ATOM 657 N N . VAL A 1 84 ? -6.616 -5.565 18.164 1.00 82.31 84 VAL A N 1
ATOM 658 C CA . VAL A 1 84 ? -7.439 -4.360 18.121 1.00 82.31 84 VAL A CA 1
ATOM 659 C C . VAL A 1 84 ? -6.800 -3.294 19.003 1.00 82.31 84 VAL A C 1
ATOM 661 O O . VAL A 1 84 ? -6.372 -3.591 20.114 1.00 82.31 84 VAL A O 1
ATOM 664 N N . ARG A 1 85 ? -6.750 -2.055 18.507 1.00 85.12 85 ARG A N 1
ATOM 665 C CA . ARG A 1 85 ? -6.485 -0.860 19.314 1.00 85.12 85 ARG A CA 1
ATOM 666 C C . ARG A 1 85 ? -7.830 -0.311 19.761 1.00 85.12 85 ARG A C 1
ATOM 668 O O . ARG A 1 85 ? -8.620 0.115 18.919 1.00 85.12 85 ARG A O 1
ATOM 675 N N . LEU A 1 86 ? -8.098 -0.399 21.058 1.00 86.56 86 LEU A N 1
ATOM 676 C CA . LEU A 1 86 ? -9.364 0.025 21.642 1.00 86.56 86 LEU A CA 1
ATOM 677 C C . LEU A 1 86 ? -9.299 1.498 22.030 1.00 86.56 86 LEU A C 1
ATOM 679 O O . LEU A 1 86 ? -8.358 1.933 22.691 1.00 86.56 86 LEU A O 1
ATOM 683 N N . TYR A 1 87 ? -10.333 2.237 21.653 1.00 86.25 87 TYR A N 1
ATOM 684 C CA . TYR A 1 87 ? -10.542 3.616 22.062 1.00 86.25 87 TYR A CA 1
ATOM 685 C C . TYR A 1 87 ? -11.939 3.776 22.670 1.00 86.25 87 TYR A C 1
ATOM 687 O O . TYR A 1 87 ? -12.862 3.051 22.297 1.00 86.25 87 TYR A O 1
ATOM 695 N N . SER A 1 88 ? -12.104 4.721 23.598 1.00 85.75 88 SER A N 1
ATOM 696 C CA . SER A 1 88 ? -13.421 5.030 24.171 1.00 85.75 88 SER A CA 1
ATOM 697 C C . SER A 1 88 ? -14.351 5.625 23.112 1.00 85.75 88 SER A C 1
ATOM 699 O O . SER A 1 88 ? -13.912 6.375 22.239 1.00 85.75 88 SER A O 1
ATOM 701 N N . THR A 1 89 ? -15.647 5.339 23.217 1.00 85.88 89 THR A N 1
ATOM 702 C CA . THR A 1 89 ? -16.695 6.011 22.436 1.00 85.88 89 THR A CA 1
ATOM 703 C C . THR A 1 89 ? -16.786 7.516 22.696 1.00 85.88 89 THR A C 1
ATOM 705 O O . THR A 1 89 ? -17.316 8.225 21.849 1.00 85.88 89 THR A O 1
ATOM 708 N N . ASP A 1 90 ? -16.224 8.012 23.802 1.00 83.88 90 ASP A N 1
ATOM 709 C CA . ASP A 1 90 ? -16.259 9.431 24.199 1.00 83.88 90 ASP A CA 1
ATOM 710 C C . ASP A 1 90 ? -15.185 10.296 23.505 1.00 83.88 90 ASP A C 1
ATOM 712 O O . ASP A 1 90 ? -14.867 11.403 23.945 1.00 83.88 90 ASP A O 1
ATOM 716 N N . LEU A 1 91 ? -14.578 9.782 22.432 1.00 82.88 91 LEU A N 1
ATOM 717 C CA . LEU A 1 91 ? -13.634 10.518 21.592 1.00 82.88 91 LEU A CA 1
ATOM 718 C C . LEU A 1 91 ? -14.296 11.744 20.948 1.00 82.88 91 LEU A C 1
ATOM 720 O O . LEU A 1 91 ? -15.454 11.697 20.532 1.00 82.88 91 LEU A O 1
ATOM 724 N N . SER A 1 92 ? -13.534 12.832 20.796 1.00 86.12 92 SER A N 1
ATOM 725 C CA . SER A 1 92 ? -13.984 13.960 19.979 1.00 86.12 92 SER A CA 1
ATOM 726 C C . SER A 1 92 ? -14.151 13.527 18.520 1.00 86.12 92 SER A C 1
ATOM 728 O O . SER A 1 92 ? -13.420 12.665 18.025 1.00 86.12 92 SER A O 1
ATOM 730 N N . GLU A 1 93 ? -15.092 14.153 17.812 1.00 81.88 93 GLU A N 1
ATOM 731 C CA . GLU A 1 93 ? -15.323 13.863 16.391 1.00 81.88 93 GLU A CA 1
ATOM 732 C C . GLU A 1 93 ? -14.064 14.108 15.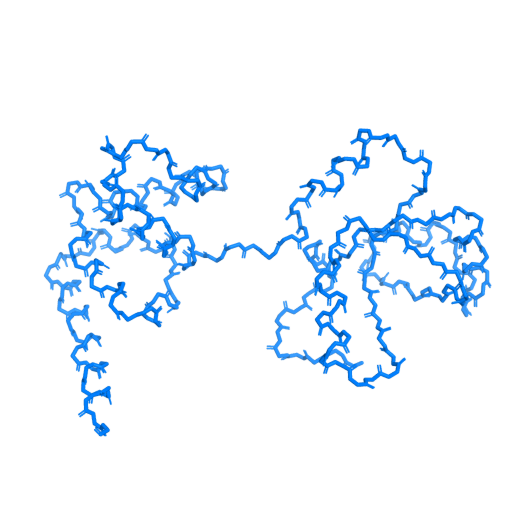544 1.00 81.88 93 GLU A C 1
ATOM 734 O O . GLU A 1 93 ? -13.761 13.313 14.659 1.00 81.88 93 GLU A O 1
ATOM 739 N N . ASP A 1 94 ? -13.267 15.129 15.875 1.00 80.00 94 ASP A N 1
ATOM 740 C CA . ASP A 1 94 ? -11.984 15.387 15.209 1.00 80.00 94 ASP A CA 1
ATOM 741 C C . ASP A 1 94 ? -10.997 14.225 15.401 1.00 80.00 94 ASP A C 1
ATOM 743 O O . ASP A 1 94 ? -10.440 13.719 14.430 1.00 80.00 94 ASP A O 1
ATOM 747 N N . ALA A 1 95 ? -10.839 13.718 16.630 1.00 80.81 95 ALA A N 1
ATOM 748 C CA . ALA A 1 95 ? -9.937 12.599 16.904 1.00 80.81 95 ALA A CA 1
ATOM 749 C C . ALA A 1 95 ? -10.428 11.291 16.261 1.00 80.81 95 ALA A C 1
ATOM 751 O O . ALA A 1 95 ? -9.633 10.459 15.821 1.00 80.81 95 ALA A O 1
ATOM 752 N N . ARG A 1 96 ? -11.748 11.105 16.176 1.00 80.19 96 ARG A N 1
ATOM 753 C CA . ARG A 1 96 ? -12.350 9.974 15.469 1.00 80.19 96 ARG A CA 1
ATOM 754 C C . ARG A 1 96 ? -12.077 10.042 13.969 1.00 80.19 96 ARG A C 1
ATOM 756 O O . ARG A 1 96 ? -11.745 9.010 13.385 1.00 80.19 96 ARG A O 1
ATOM 763 N N . ASN A 1 97 ? -12.192 11.225 13.368 1.00 78.06 97 ASN A N 1
ATOM 764 C CA . ASN A 1 97 ? -11.871 11.450 11.960 1.00 78.06 97 ASN A CA 1
ATOM 765 C C . ASN A 1 97 ? -10.383 11.219 11.696 1.00 78.06 97 ASN A C 1
ATOM 767 O O . ASN A 1 97 ? -10.051 10.490 10.769 1.00 78.06 97 ASN A O 1
ATOM 771 N N . ASP A 1 98 ? -9.497 11.709 12.564 1.00 78.75 98 ASP A N 1
ATOM 772 C CA . ASP A 1 98 ? -8.057 11.466 12.446 1.00 78.75 98 ASP A CA 1
ATOM 773 C C . ASP A 1 98 ? -7.718 9.967 12.499 1.00 78.75 98 ASP A C 1
ATOM 775 O O . ASP A 1 98 ? -6.921 9.484 11.695 1.00 78.75 98 ASP A O 1
ATOM 779 N N . LEU A 1 99 ? -8.353 9.195 13.391 1.00 76.88 99 LEU A N 1
ATOM 780 C CA . LEU A 1 99 ? -8.183 7.736 13.470 1.00 76.88 99 LEU A CA 1
ATOM 781 C C . LEU A 1 99 ? -8.786 7.005 12.262 1.00 76.88 99 LEU A C 1
ATOM 783 O O . LEU A 1 99 ? -8.217 6.024 11.771 1.00 76.88 99 LEU A O 1
ATOM 787 N N . ALA A 1 100 ? -9.934 7.473 11.771 1.00 72.25 100 ALA A N 1
ATOM 788 C CA . ALA A 1 100 ? -10.561 6.952 10.563 1.00 72.25 100 ALA A CA 1
ATOM 789 C C . ALA A 1 100 ? -9.719 7.262 9.319 1.00 72.25 100 ALA A C 1
ATOM 791 O O . ALA A 1 100 ? -9.637 6.426 8.423 1.00 72.25 100 ALA A O 1
ATOM 792 N N . ASP A 1 101 ? -9.007 8.386 9.292 1.00 68.25 101 ASP A N 1
ATOM 793 C CA . ASP A 1 101 ? -8.104 8.788 8.215 1.00 68.25 101 ASP A CA 1
ATOM 794 C C . ASP A 1 101 ? -6.695 8.210 8.386 1.00 68.25 101 ASP A C 1
ATOM 796 O O . ASP A 1 101 ? -5.977 8.049 7.395 1.00 68.25 101 ASP A O 1
ATOM 800 N N . GLU A 1 102 ? -6.329 7.752 9.590 1.00 68.00 102 GLU A N 1
ATOM 801 C CA . GLU A 1 102 ? -5.022 7.179 9.911 1.00 68.00 102 GLU A CA 1
ATOM 802 C C . GLU A 1 102 ? -4.703 6.005 8.970 1.00 68.00 102 GLU A C 1
ATOM 804 O O . GLU A 1 102 ? -5.246 4.896 9.056 1.00 68.00 102 GLU A O 1
ATOM 809 N N . ARG A 1 103 ? -3.806 6.243 8.009 1.00 56.34 103 ARG A N 1
ATOM 810 C CA . ARG A 1 103 ? -3.380 5.231 7.026 1.00 56.34 103 ARG A CA 1
ATOM 811 C C . ARG A 1 103 ? -2.349 4.262 7.591 1.00 56.34 103 ARG A C 1
ATOM 813 O O . ARG A 1 103 ? -1.844 3.427 6.851 1.00 56.34 103 ARG A O 1
ATOM 820 N N . ALA A 1 104 ? -2.065 4.325 8.895 1.00 54.56 104 ALA A N 1
ATOM 821 C CA . ALA A 1 104 ? -1.182 3.377 9.562 1.00 54.56 104 ALA A CA 1
ATOM 822 C C . ALA A 1 104 ? -1.644 1.933 9.327 1.00 54.56 104 ALA A C 1
ATOM 824 O O . ALA A 1 104 ? -0.797 1.082 9.111 1.00 54.56 104 ALA A O 1
ATOM 825 N N . SER A 1 105 ? -2.966 1.701 9.276 1.00 51.53 105 SER A N 1
ATOM 826 C CA . SER A 1 105 ? -3.626 0.404 9.023 1.00 51.53 105 SER A CA 1
ATOM 827 C C . SER A 1 105 ? -3.623 -0.051 7.554 1.00 51.53 105 SER A C 1
ATOM 829 O O . SER A 1 105 ? -4.016 -1.182 7.258 1.00 51.53 105 SER A O 1
ATOM 831 N N . GLU A 1 106 ? -3.241 0.820 6.614 1.00 63.09 106 GLU A N 1
ATOM 832 C CA . GLU A 1 106 ? -3.148 0.456 5.201 1.00 63.09 106 GLU A CA 1
ATOM 833 C C . GLU A 1 106 ? -1.850 -0.317 4.958 1.00 63.09 106 GLU A C 1
ATOM 835 O O . GLU A 1 106 ? -0.785 0.026 5.476 1.00 63.09 106 GLU A O 1
ATOM 840 N N . ARG A 1 107 ? -1.927 -1.379 4.148 1.00 66.31 107 ARG A N 1
ATOM 841 C CA . ARG A 1 107 ? -0.737 -2.086 3.670 1.00 66.31 107 ARG A CA 1
ATOM 842 C C . ARG A 1 107 ? 0.186 -1.057 3.019 1.00 66.31 107 ARG A C 1
ATOM 844 O O . ARG A 1 107 ? -0.191 -0.444 2.020 1.00 66.31 107 ARG A O 1
ATOM 851 N N . GLN A 1 108 ? 1.387 -0.891 3.572 1.00 69.50 108 GLN A N 1
ATOM 852 C CA . GLN A 1 108 ? 2.378 -0.013 2.968 1.00 69.50 108 GLN A CA 1
ATOM 853 C C . GLN A 1 108 ? 2.662 -0.486 1.546 1.00 69.50 108 GLN A C 1
ATOM 855 O O . GLN A 1 108 ? 2.940 -1.663 1.307 1.00 69.50 108 GLN A O 1
ATOM 860 N N . MET A 1 109 ? 2.572 0.450 0.606 1.00 75.12 109 MET A N 1
ATOM 861 C CA . MET A 1 109 ? 2.924 0.188 -0.777 1.00 75.12 109 MET A CA 1
ATOM 862 C C . MET A 1 109 ? 4.417 -0.146 -0.842 1.00 75.12 109 MET A C 1
ATOM 864 O O . MET A 1 109 ? 5.260 0.586 -0.321 1.00 75.12 109 MET A O 1
ATOM 868 N N . THR A 1 110 ? 4.740 -1.276 -1.456 1.00 84.00 110 THR A N 1
ATOM 869 C CA . THR A 1 110 ? 6.116 -1.731 -1.648 1.00 84.00 110 THR A CA 1
ATOM 870 C C . THR A 1 110 ? 6.838 -0.849 -2.665 1.00 84.00 110 THR A C 1
ATOM 872 O O . THR A 1 110 ? 6.216 -0.214 -3.519 1.00 84.00 110 THR A O 1
ATOM 875 N N . ASP A 1 111 ? 8.172 -0.838 -2.620 1.00 88.06 111 ASP A N 1
ATOM 876 C CA . ASP A 1 111 ? 9.002 -0.135 -3.608 1.00 88.06 111 ASP A CA 1
ATOM 877 C C . ASP A 1 111 ? 8.635 -0.529 -5.056 1.00 88.06 111 ASP A C 1
ATOM 879 O O . ASP A 1 111 ? 8.575 0.331 -5.936 1.00 88.06 111 ASP A O 1
ATOM 883 N N . ALA A 1 112 ? 8.342 -1.813 -5.289 1.00 87.25 112 ALA A N 1
ATOM 884 C CA . ALA A 1 112 ? 7.914 -2.343 -6.581 1.00 87.25 112 ALA A CA 1
ATOM 885 C C . ALA A 1 112 ? 6.556 -1.781 -7.031 1.00 87.25 112 ALA A C 1
ATOM 887 O O . ALA A 1 112 ? 6.405 -1.391 -8.187 1.00 87.25 112 ALA A O 1
ATOM 888 N N . GLU A 1 113 ? 5.577 -1.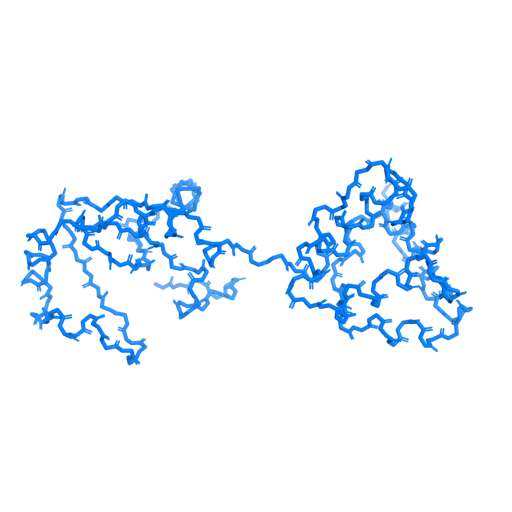692 -6.129 1.00 87.94 113 GLU A N 1
ATOM 889 C CA . GLU A 1 113 ? 4.265 -1.108 -6.434 1.00 87.94 113 GLU A CA 1
ATOM 890 C C . GLU A 1 113 ? 4.348 0.396 -6.687 1.00 87.94 113 GLU A C 1
ATOM 892 O O . GLU A 1 113 ? 3.703 0.890 -7.613 1.00 87.94 113 GLU A O 1
ATOM 897 N N . TYR A 1 114 ? 5.162 1.122 -5.912 1.00 90.50 114 TYR A N 1
ATOM 898 C CA . TYR A 1 114 ? 5.440 2.529 -6.193 1.00 90.50 114 TYR A CA 1
ATOM 899 C C . TYR A 1 114 ? 6.045 2.675 -7.584 1.00 90.50 114 TYR A C 1
ATOM 901 O O . TYR A 1 114 ? 5.532 3.442 -8.395 1.00 90.50 114 TYR A O 1
ATOM 909 N N . PHE A 1 115 ? 7.099 1.913 -7.885 1.00 89.75 115 PHE A N 1
ATOM 910 C CA . PHE A 1 115 ? 7.739 1.942 -9.193 1.00 89.75 115 PHE A CA 1
ATOM 911 C C . PHE A 1 115 ? 6.733 1.653 -10.317 1.00 89.75 115 PHE A C 1
ATOM 913 O O . PHE A 1 115 ? 6.640 2.433 -11.266 1.00 89.75 115 PHE A O 1
ATOM 920 N N . TYR A 1 116 ? 5.949 0.579 -10.198 1.00 89.88 116 TYR A N 1
ATOM 921 C CA . TYR A 1 116 ? 4.958 0.176 -11.196 1.00 89.88 116 TYR A CA 1
ATOM 922 C C . TYR A 1 116 ? 3.897 1.257 -11.420 1.00 89.88 116 TYR A C 1
ATOM 924 O O . TYR A 1 116 ? 3.749 1.746 -12.537 1.00 89.88 116 TYR A O 1
ATOM 932 N N . ASN A 1 117 ? 3.198 1.686 -10.366 1.00 90.69 117 ASN A N 1
ATOM 933 C CA . ASN A 1 117 ? 2.091 2.636 -10.490 1.00 90.69 117 ASN A CA 1
ATOM 934 C C . ASN A 1 117 ? 2.564 4.006 -10.987 1.00 90.69 117 ASN A C 1
ATOM 936 O O . ASN A 1 117 ? 1.916 4.618 -11.838 1.00 90.69 117 ASN A O 1
ATOM 940 N N . ILE A 1 118 ? 3.720 4.473 -10.500 1.00 91.69 118 ILE A N 1
ATOM 941 C CA . ILE A 1 118 ? 4.290 5.755 -10.915 1.00 91.69 118 ILE A CA 1
ATOM 942 C C . ILE A 1 118 ? 4.639 5.720 -12.405 1.00 91.69 118 ILE A C 1
ATOM 944 O O . ILE A 1 118 ? 4.209 6.594 -13.160 1.00 91.69 118 ILE A O 1
ATOM 948 N N . THR A 1 119 ? 5.392 4.707 -12.832 1.00 90.00 119 THR A N 1
ATOM 949 C CA . THR A 1 119 ? 5.862 4.611 -14.217 1.00 90.00 119 THR A CA 1
ATOM 950 C C . THR A 1 119 ? 4.731 4.289 -15.192 1.00 90.00 119 THR A C 1
ATOM 952 O O . THR A 1 119 ? 4.694 4.865 -16.275 1.00 90.00 119 THR A O 1
ATOM 955 N N . LEU A 1 120 ? 3.745 3.473 -14.798 1.00 90.50 120 LEU A N 1
ATOM 956 C CA . LEU A 1 120 ? 2.537 3.223 -15.591 1.00 90.50 120 LEU A CA 1
ATOM 957 C C . LEU A 1 120 ? 1.734 4.509 -15.804 1.00 90.50 120 LEU A C 1
ATOM 959 O O . LEU A 1 120 ? 1.241 4.765 -16.903 1.00 90.50 120 LEU A O 1
ATOM 963 N N . PHE A 1 121 ? 1.599 5.329 -14.760 1.00 90.69 121 PHE A N 1
ATOM 964 C CA . PHE A 1 121 ? 0.914 6.609 -14.876 1.00 90.69 121 PHE A CA 1
ATOM 965 C C . PHE A 1 121 ? 1.636 7.541 -15.851 1.00 90.69 121 PHE A C 1
ATOM 967 O O . PHE A 1 121 ? 0.970 8.144 -16.692 1.00 90.69 121 PHE A O 1
ATOM 974 N N . TRP A 1 122 ? 2.968 7.626 -15.784 1.00 89.44 122 TRP A N 1
ATOM 975 C CA . TRP A 1 122 ? 3.758 8.413 -16.737 1.00 89.44 122 TRP A CA 1
ATOM 976 C C . TRP A 1 122 ? 3.672 7.867 -18.168 1.00 89.44 122 TRP A C 1
ATOM 978 O O . TRP A 1 122 ? 3.575 8.635 -19.119 1.00 89.44 122 TRP A O 1
ATOM 988 N N . LEU A 1 123 ? 3.624 6.544 -18.352 1.00 87.25 123 LEU A N 1
ATOM 989 C CA . LEU A 1 123 ? 3.402 5.952 -19.675 1.00 87.25 123 LEU A CA 1
ATOM 990 C C . LEU A 1 123 ? 2.056 6.354 -20.280 1.00 87.25 123 LEU A C 1
ATOM 992 O O . LEU A 1 123 ? 1.991 6.651 -21.470 1.00 87.25 123 LEU A O 1
ATOM 996 N N . LYS A 1 124 ? 0.989 6.357 -19.473 1.00 86.88 124 LYS A N 1
ATOM 997 C CA . LYS A 1 124 ? -0.374 6.648 -19.941 1.00 86.88 124 LYS A CA 1
ATOM 998 C C . LYS A 1 124 ? -0.652 8.138 -20.125 1.00 86.88 124 LYS A C 1
ATOM 1000 O O . LYS A 1 124 ? -1.418 8.496 -21.010 1.00 86.88 124 LYS A O 1
ATOM 1005 N N . ASN A 1 125 ? -0.079 8.989 -19.274 1.00 82.69 125 ASN A N 1
ATOM 1006 C CA . ASN A 1 125 ? -0.449 10.406 -19.178 1.00 82.69 125 ASN A CA 1
ATOM 1007 C C . ASN A 1 125 ? 0.662 11.373 -19.614 1.00 82.69 125 ASN A C 1
ATOM 1009 O O . ASN A 1 125 ? 0.460 12.582 -19.543 1.00 82.69 125 ASN A O 1
ATOM 1013 N N . GLY A 1 126 ? 1.812 10.864 -20.059 1.00 72.88 126 GLY A N 1
ATOM 1014 C CA . GLY A 1 126 ? 2.973 11.673 -20.422 1.00 72.88 126 GLY A CA 1
ATOM 1015 C C . GLY A 1 126 ? 4.023 11.750 -19.312 1.00 72.88 126 GLY A C 1
ATOM 1016 O O . GLY A 1 126 ? 3.784 11.378 -18.161 1.00 72.88 126 GLY A O 1
ATOM 1017 N N . ASP A 1 127 ? 5.217 12.206 -19.692 1.00 71.06 127 ASP A N 1
ATOM 1018 C CA . ASP A 1 127 ? 6.408 12.237 -18.833 1.00 71.06 127 ASP A CA 1
ATOM 1019 C C . ASP A 1 127 ? 6.176 13.068 -17.544 1.00 71.06 127 ASP A C 1
ATOM 1021 O O . ASP A 1 127 ? 5.276 13.915 -17.523 1.00 71.06 127 ASP A O 1
ATOM 1025 N N . PRO A 1 128 ? 6.977 12.888 -16.468 1.00 68.69 128 PRO A N 1
ATOM 1026 C CA . PRO A 1 128 ? 6.771 13.529 -15.166 1.00 68.69 128 PRO A CA 1
ATOM 1027 C C . PRO A 1 128 ? 6.624 15.051 -15.219 1.00 68.69 128 PRO A C 1
ATOM 1029 O O . PRO A 1 128 ? 6.018 15.628 -14.322 1.00 68.69 128 PRO A O 1
ATOM 1032 N N . ASP A 1 129 ? 7.206 15.680 -16.240 1.00 70.44 129 ASP A N 1
ATOM 1033 C CA . ASP A 1 129 ? 7.255 17.130 -16.432 1.00 70.44 129 ASP A CA 1
ATOM 1034 C C . ASP A 1 129 ? 6.244 17.645 -17.472 1.00 70.44 129 ASP A C 1
ATOM 1036 O O . ASP A 1 129 ? 6.126 18.851 -17.666 1.00 70.44 129 ASP A O 1
ATOM 1040 N N . GLN A 1 130 ? 5.523 16.748 -18.156 1.00 63.19 130 GLN A N 1
ATOM 1041 C CA . GLN A 1 130 ? 4.663 17.084 -19.301 1.00 63.19 130 GLN A CA 1
ATOM 1042 C C . GLN A 1 130 ? 3.206 16.619 -19.145 1.00 63.19 130 GLN A C 1
ATOM 1044 O O . GLN A 1 130 ? 2.361 16.962 -19.971 1.00 63.19 130 GLN A O 1
ATOM 1049 N N . GLY A 1 131 ? 2.894 15.835 -18.110 1.00 60.59 131 GLY A N 1
ATOM 1050 C CA . GLY A 1 131 ? 1.545 15.318 -17.889 1.00 60.59 131 GLY A CA 1
ATOM 1051 C C . GLY A 1 131 ? 0.548 16.389 -17.408 1.00 60.59 131 GLY A C 1
ATOM 1052 O O . GLY A 1 131 ? 0.889 17.207 -16.554 1.00 60.59 131 GLY A O 1
ATOM 1053 N N . PRO A 1 132 ? -0.719 16.363 -17.867 1.00 57.53 132 PRO A N 1
ATOM 1054 C CA . PRO A 1 132 ? -1.746 17.340 -17.483 1.00 57.53 132 PRO A CA 1
ATOM 1055 C C . PRO A 1 132 ? -2.235 17.181 -16.035 1.00 57.53 132 PRO A C 1
ATOM 1057 O O . PRO A 1 132 ? -2.959 18.037 -15.527 1.00 57.53 132 PRO A O 1
ATOM 1060 N N . ARG A 1 133 ? -1.895 16.068 -15.369 1.00 75.44 133 ARG A N 1
ATOM 1061 C CA . ARG A 1 133 ? -2.305 15.759 -13.994 1.00 75.44 133 ARG A CA 1
ATOM 1062 C C . ARG A 1 133 ? -1.109 15.290 -13.162 1.00 75.44 133 ARG A C 1
ATOM 1064 O O . ARG A 1 133 ? -0.329 14.471 -13.653 1.00 75.44 133 ARG A O 1
ATOM 1071 N N . PRO A 1 134 ? -0.984 15.746 -11.901 1.00 82.62 134 PRO A N 1
ATOM 1072 C CA . PRO A 1 134 ? 0.079 15.296 -11.014 1.00 82.62 134 PRO A CA 1
ATOM 1073 C C . PRO A 1 134 ? -0.094 13.810 -10.690 1.00 82.62 134 PRO A C 1
ATOM 1075 O O . PRO A 1 134 ? -1.202 13.336 -10.440 1.00 82.62 134 PRO A O 1
ATOM 1078 N N . ASN A 1 135 ? 1.016 13.077 -10.681 1.00 88.62 135 ASN A N 1
ATOM 1079 C CA . ASN A 1 135 ? 1.030 11.656 -10.359 1.00 88.62 135 ASN A CA 1
ATOM 1080 C C . ASN A 1 135 ? 0.831 11.465 -8.837 1.00 88.62 135 ASN A C 1
ATOM 1082 O O . ASN A 1 135 ? 1.721 11.843 -8.066 1.00 88.62 135 ASN A O 1
ATOM 1086 N N . PRO A 1 136 ? -0.301 10.889 -8.380 1.00 87.69 136 PRO A N 1
ATOM 1087 C CA . PRO A 1 136 ? -0.619 10.805 -6.955 1.00 87.69 136 PRO A CA 1
ATOM 1088 C C . PRO A 1 136 ? 0.347 9.886 -6.198 1.00 87.69 136 PRO A C 1
ATOM 1090 O O . PRO A 1 136 ? 0.763 10.214 -5.088 1.00 87.69 136 PRO A O 1
ATOM 1093 N N . TRP A 1 137 ? 0.780 8.783 -6.817 1.00 89.94 137 TRP A N 1
ATOM 1094 C CA . TRP A 1 137 ? 1.754 7.861 -6.224 1.00 89.94 137 TRP A CA 1
ATOM 1095 C C . TRP A 1 137 ? 3.143 8.485 -6.126 1.00 89.94 137 TRP A C 1
ATOM 1097 O O . TRP A 1 137 ? 3.861 8.246 -5.159 1.00 89.94 137 TRP A O 1
ATOM 1107 N N . PHE A 1 138 ? 3.514 9.330 -7.089 1.00 90.00 138 PHE A N 1
ATOM 1108 C CA . PHE A 1 138 ? 4.771 10.072 -7.028 1.00 90.00 138 PHE A CA 1
ATOM 1109 C C . PHE A 1 138 ? 4.746 11.123 -5.916 1.00 90.00 138 PHE A C 1
ATOM 1111 O O . PHE A 1 138 ? 5.698 11.220 -5.148 1.00 90.00 138 PHE A O 1
ATOM 1118 N N . ALA A 1 139 ? 3.647 11.872 -5.783 1.00 87.44 139 ALA A N 1
ATOM 1119 C CA . ALA A 1 139 ? 3.467 12.823 -4.687 1.00 87.44 139 ALA A CA 1
ATOM 1120 C C . ALA A 1 139 ? 3.508 12.124 -3.318 1.00 87.44 139 ALA A C 1
ATOM 1122 O O . ALA A 1 139 ? 4.115 12.632 -2.375 1.00 87.44 139 ALA A O 1
ATOM 1123 N N . GLN A 1 140 ? 2.915 10.933 -3.221 1.00 86.75 140 GLN A N 1
ATOM 1124 C CA . GLN A 1 140 ? 2.985 10.100 -2.026 1.00 86.75 140 GLN A CA 1
ATOM 1125 C C . GLN A 1 140 ? 4.423 9.640 -1.737 1.00 86.75 140 GLN A C 1
ATOM 1127 O O . GLN A 1 140 ? 4.905 9.816 -0.618 1.00 86.75 140 GLN A O 1
ATOM 1132 N N . LEU A 1 141 ? 5.144 9.126 -2.739 1.00 89.50 141 LEU A N 1
ATOM 1133 C CA . LEU A 1 141 ? 6.541 8.717 -2.580 1.00 89.50 141 LEU A CA 1
ATOM 1134 C C . LEU A 1 141 ? 7.439 9.897 -2.188 1.00 89.50 141 LEU A C 1
ATOM 1136 O O . LEU A 1 141 ? 8.294 9.730 -1.330 1.00 89.50 141 LEU A O 1
ATOM 1140 N N . MET A 1 142 ? 7.224 11.089 -2.752 1.00 88.00 142 MET A N 1
ATOM 1141 C CA . MET A 1 142 ? 7.953 12.310 -2.383 1.00 88.00 142 MET A CA 1
ATOM 1142 C C . MET A 1 142 ? 7.803 12.651 -0.895 1.00 88.00 142 MET A C 1
ATOM 1144 O O . MET A 1 142 ? 8.777 13.067 -0.275 1.00 88.00 142 MET A O 1
ATOM 1148 N N . ARG A 1 143 ? 6.613 12.448 -0.311 1.00 85.50 143 ARG A N 1
ATOM 1149 C CA . ARG A 1 143 ? 6.370 12.665 1.127 1.00 85.50 143 ARG A CA 1
ATOM 1150 C C . ARG A 1 143 ? 7.058 11.614 1.998 1.00 85.50 143 ARG A C 1
ATOM 1152 O O . ARG A 1 143 ? 7.579 11.954 3.052 1.00 85.50 143 ARG A O 1
ATOM 1159 N N . HIS A 1 144 ? 7.059 10.352 1.568 1.00 83.62 144 HIS A N 1
ATOM 1160 C CA . HIS A 1 144 ? 7.674 9.257 2.328 1.00 83.62 144 HIS A CA 1
ATOM 1161 C C . HIS A 1 144 ? 9.201 9.207 2.197 1.00 83.62 144 HIS A C 1
ATOM 1163 O O . HIS A 1 144 ? 9.899 8.864 3.147 1.00 83.62 144 HIS A O 1
ATOM 1169 N N . SER A 1 145 ? 9.731 9.480 1.007 1.00 88.31 145 SER A N 1
ATOM 1170 C CA . SER A 1 145 ? 11.157 9.435 0.706 1.00 88.31 145 SER A CA 1
ATOM 1171 C C . SER A 1 145 ? 11.472 10.275 -0.531 1.00 88.31 145 SER A C 1
ATOM 1173 O O . SER A 1 145 ? 11.478 9.795 -1.668 1.00 88.31 145 SER A O 1
ATOM 1175 N N . GLU A 1 146 ? 11.802 11.542 -0.292 1.00 90.12 146 GLU A N 1
ATOM 1176 C CA . GLU A 1 146 ? 12.182 12.485 -1.345 1.00 90.12 146 GLU A CA 1
ATOM 1177 C C . GLU A 1 146 ? 13.362 11.968 -2.190 1.00 90.12 146 GLU A C 1
ATOM 1179 O O . GLU A 1 146 ? 13.356 12.092 -3.415 1.00 90.12 146 GLU A O 1
ATOM 1184 N N . GLY A 1 147 ? 14.354 11.331 -1.555 1.00 89.19 147 GLY A N 1
ATOM 1185 C CA . GLY A 1 147 ? 15.511 10.751 -2.243 1.00 89.19 147 GLY A CA 1
ATOM 1186 C C . GLY A 1 147 ? 15.117 9.667 -3.250 1.00 89.19 147 GLY A C 1
ATOM 1187 O O . GLY A 1 147 ? 15.481 9.761 -4.423 1.00 89.19 147 GLY A O 1
ATOM 1188 N N . LYS A 1 148 ? 14.301 8.688 -2.826 1.00 90.88 148 LYS A N 1
ATOM 1189 C CA . LYS A 1 148 ? 13.799 7.620 -3.711 1.00 90.88 148 LYS A CA 1
ATOM 1190 C C . LYS A 1 148 ? 12.986 8.186 -4.873 1.00 90.88 148 LYS A C 1
ATOM 1192 O O . LYS A 1 148 ? 13.130 7.721 -6.002 1.00 90.88 148 LYS A O 1
ATOM 1197 N N . ALA A 1 149 ? 12.152 9.192 -4.617 1.00 91.00 149 ALA A N 1
ATOM 1198 C CA . ALA A 1 149 ? 11.349 9.828 -5.654 1.00 91.00 149 ALA A CA 1
ATOM 1199 C C . ALA A 1 149 ? 12.211 10.576 -6.687 1.00 91.00 149 ALA A C 1
ATOM 1201 O O . ALA A 1 149 ? 12.017 10.400 -7.892 1.00 91.00 149 ALA A O 1
ATOM 1202 N N . LYS A 1 150 ? 13.204 11.359 -6.244 1.00 90.25 150 LYS A N 1
ATOM 1203 C CA . LYS A 1 150 ? 14.150 12.043 -7.143 1.00 90.25 150 LYS A CA 1
ATOM 1204 C C . LYS A 1 150 ? 14.954 11.053 -7.983 1.00 90.25 150 LYS A C 1
ATOM 1206 O O . LYS A 1 150 ? 15.088 11.247 -9.191 1.00 90.25 150 LYS A O 1
ATOM 1211 N N . ASP A 1 151 ? 15.445 9.981 -7.367 1.00 90.12 151 ASP A N 1
ATOM 1212 C CA . ASP A 1 151 ? 16.179 8.926 -8.062 1.00 90.12 151 ASP A CA 1
ATOM 1213 C C . ASP A 1 151 ? 15.303 8.211 -9.097 1.00 90.12 151 ASP A C 1
ATOM 1215 O O . ASP A 1 151 ? 15.739 8.016 -10.233 1.00 90.12 151 ASP A O 1
ATOM 1219 N N . LEU A 1 152 ? 14.051 7.890 -8.756 1.00 90.81 152 LEU A N 1
ATOM 1220 C CA . LEU A 1 152 ? 13.090 7.301 -9.688 1.00 90.81 152 LEU A CA 1
ATOM 1221 C C . LEU A 1 152 ? 12.816 8.221 -10.884 1.00 90.81 152 LEU A C 1
ATOM 1223 O O . LEU A 1 152 ? 12.850 7.768 -12.028 1.00 90.81 152 LEU A O 1
ATOM 1227 N N . LYS A 1 153 ? 12.603 9.519 -10.637 1.00 90.25 153 LYS A N 1
ATOM 1228 C CA . LYS A 1 153 ? 12.429 10.508 -11.709 1.00 90.25 153 LYS A CA 1
ATOM 1229 C C . LYS A 1 153 ? 13.666 10.565 -12.611 1.00 90.25 153 LYS A C 1
ATOM 1231 O O . LYS A 1 153 ? 13.537 10.518 -13.831 1.00 90.25 153 LYS A O 1
ATOM 1236 N N . ARG A 1 154 ? 14.874 10.583 -12.033 1.00 88.81 154 ARG A N 1
ATOM 1237 C CA . ARG A 1 154 ? 16.137 10.585 -12.796 1.00 88.81 154 ARG A CA 1
ATOM 1238 C C . ARG A 1 154 ? 16.320 9.310 -13.624 1.00 88.81 154 ARG A C 1
ATOM 1240 O O . ARG A 1 154 ? 16.796 9.397 -14.753 1.00 88.81 154 ARG A O 1
ATOM 1247 N N . LEU A 1 155 ? 15.939 8.150 -13.090 1.00 88.38 155 LEU A N 1
ATOM 1248 C CA . LEU A 1 155 ? 15.967 6.879 -13.817 1.00 88.38 155 LEU A CA 1
ATOM 1249 C C . LEU A 1 155 ? 15.012 6.893 -15.016 1.00 88.38 155 LEU A C 1
ATOM 1251 O O . LEU A 1 155 ? 15.356 6.364 -16.072 1.00 88.38 155 LEU A O 1
ATOM 1255 N N . TRP A 1 156 ? 13.833 7.497 -14.860 1.00 88.19 156 TRP A N 1
ATOM 1256 C CA . TRP A 1 156 ? 12.791 7.494 -15.881 1.00 88.19 156 TRP A CA 1
ATOM 1257 C C . TRP A 1 156 ? 13.015 8.527 -16.992 1.00 88.19 156 TRP A C 1
ATOM 1259 O O . TRP A 1 156 ? 12.993 8.152 -18.161 1.00 88.19 156 TRP A O 1
ATOM 1269 N N . SER A 1 157 ? 13.282 9.790 -16.643 1.00 85.00 157 SER A N 1
ATOM 1270 C CA . SER A 1 157 ? 13.337 10.915 -17.597 1.00 85.00 157 SER A CA 1
ATOM 1271 C C . SER A 1 157 ? 14.580 11.813 -17.470 1.00 85.00 157 SER A C 1
ATOM 1273 O O . SER A 1 157 ? 14.674 12.849 -18.122 1.00 85.00 157 SER A O 1
ATOM 1275 N N . GLY A 1 158 ? 15.566 11.443 -16.645 1.00 80.56 158 GLY A N 1
ATOM 1276 C CA . GLY A 1 158 ? 16.804 12.213 -16.487 1.00 80.56 158 GLY A CA 1
ATOM 1277 C C . GLY A 1 158 ? 17.806 12.094 -17.655 1.00 80.56 158 GLY A C 1
ATOM 1278 O O . GLY A 1 158 ? 17.621 11.291 -18.572 1.00 80.56 158 GLY A O 1
ATOM 1279 N N . PRO A 1 159 ? 18.939 12.825 -17.595 1.00 76.06 159 PRO A N 1
ATOM 1280 C CA . PRO A 1 159 ? 19.998 12.774 -18.616 1.00 76.06 159 PRO A CA 1
ATOM 1281 C C . PRO A 1 159 ? 20.609 11.377 -18.810 1.00 76.06 159 PRO A C 1
ATOM 1283 O O . PRO A 1 159 ? 20.951 10.989 -19.922 1.00 76.06 159 PRO A O 1
ATOM 1286 N N . SER A 1 160 ? 20.689 10.598 -17.728 1.00 74.38 160 SER A N 1
ATOM 1287 C CA . SER A 1 160 ? 21.124 9.193 -17.729 1.00 74.38 160 SER A CA 1
ATOM 1288 C C . SER A 1 160 ? 19.937 8.225 -17.662 1.00 74.38 160 SER A C 1
ATOM 1290 O O . SER A 1 160 ? 20.060 7.134 -17.101 1.00 74.38 160 SER A O 1
ATOM 1292 N N . SER A 1 161 ? 18.770 8.641 -18.166 1.00 82.88 161 SER A N 1
ATOM 1293 C CA . SER A 1 161 ? 17.543 7.848 -18.090 1.00 82.88 161 SER A CA 1
ATOM 1294 C C . SER A 1 161 ? 17.692 6.499 -18.778 1.00 82.88 161 SER A C 1
ATOM 1296 O O . SER A 1 161 ? 18.329 6.355 -19.823 1.00 82.88 161 SER A O 1
ATOM 1298 N N . GLN A 1 162 ? 17.052 5.508 -18.177 1.00 82.31 162 GLN A N 1
ATOM 1299 C CA . GLN A 1 162 ? 16.866 4.167 -18.724 1.00 82.31 162 GLN A CA 1
ATOM 1300 C C . GLN A 1 162 ? 15.372 3.872 -18.908 1.00 82.31 162 GLN A C 1
ATOM 1302 O O . GLN A 1 162 ? 14.970 2.714 -19.007 1.00 82.31 162 GLN A O 1
ATOM 1307 N N . GLY A 1 163 ? 14.542 4.923 -18.919 1.00 82.88 163 GLY A N 1
ATOM 1308 C CA . GLY A 1 163 ? 13.091 4.825 -19.001 1.00 82.88 163 GLY A CA 1
ATOM 1309 C C . GLY A 1 163 ? 12.631 4.023 -20.210 1.00 82.88 163 GLY A C 1
ATOM 1310 O O . GLY A 1 163 ? 11.767 3.175 -20.050 1.00 82.88 163 GLY A O 1
ATOM 1311 N N . ASP A 1 164 ? 13.256 4.208 -21.378 1.00 84.00 164 ASP A N 1
ATOM 1312 C CA . ASP A 1 164 ? 13.019 3.441 -22.611 1.00 84.00 164 ASP A CA 1
ATOM 1313 C C . ASP A 1 164 ? 13.179 1.925 -22.418 1.00 84.00 164 ASP A C 1
ATOM 1315 O O . ASP A 1 164 ? 12.317 1.157 -22.838 1.00 84.00 164 ASP A O 1
ATOM 1319 N N . LEU A 1 165 ? 14.244 1.494 -21.734 1.00 81.38 165 LEU A N 1
ATOM 1320 C CA . LEU A 1 165 ? 14.488 0.080 -21.431 1.00 81.38 165 LEU A CA 1
ATOM 1321 C C . LEU A 1 165 ? 13.466 -0.464 -20.427 1.00 81.38 165 LEU A C 1
ATOM 1323 O O . LEU A 1 165 ? 13.020 -1.604 -20.544 1.00 81.38 165 LEU A O 1
ATOM 1327 N N . LEU A 1 166 ? 13.092 0.363 -19.451 1.00 80.44 166 LEU A N 1
ATOM 1328 C CA . LEU A 1 166 ? 12.170 0.002 -18.379 1.00 80.44 166 LEU A CA 1
ATOM 1329 C C . LEU A 1 166 ? 10.707 0.000 -18.831 1.00 80.44 166 LEU A C 1
ATOM 1331 O O . LEU A 1 166 ? 9.900 -0.686 -18.212 1.00 80.44 166 LEU A O 1
ATOM 1335 N N . ARG A 1 167 ? 10.347 0.684 -19.930 1.00 85.75 167 ARG A N 1
ATOM 1336 C CA . ARG A 1 167 ? 8.982 0.609 -20.492 1.00 85.75 167 ARG A CA 1
ATOM 1337 C C . ARG A 1 167 ? 8.585 -0.829 -20.792 1.00 85.75 167 ARG A C 1
ATOM 1339 O O . ARG A 1 167 ? 7.454 -1.201 -20.508 1.00 85.75 167 ARG A O 1
ATOM 1346 N N . ARG A 1 168 ? 9.533 -1.638 -21.276 1.00 79.88 168 ARG A N 1
ATOM 1347 C CA . ARG A 1 168 ? 9.304 -3.056 -21.577 1.00 79.88 168 ARG A CA 1
ATOM 1348 C C . ARG A 1 168 ? 8.868 -3.854 -20.355 1.00 79.88 168 ARG A C 1
ATOM 1350 O O . ARG A 1 168 ? 8.144 -4.823 -20.505 1.00 79.88 168 ARG A O 1
ATOM 1357 N N . PHE A 1 169 ? 9.247 -3.454 -19.136 1.00 78.88 169 PHE A N 1
ATOM 1358 C CA . PHE A 1 169 ? 8.820 -4.163 -17.920 1.00 78.88 169 PHE A CA 1
ATOM 1359 C C . PHE A 1 169 ? 7.297 -4.181 -17.803 1.00 78.88 169 PHE A C 1
ATOM 1361 O O . PHE A 1 169 ? 6.748 -5.177 -17.351 1.00 78.88 169 PHE A O 1
ATOM 1368 N N . HIS A 1 170 ? 6.605 -3.145 -18.296 1.00 84.88 170 HIS A N 1
ATOM 1369 C CA . HIS A 1 170 ? 5.139 -3.098 -18.318 1.00 84.88 170 HIS A CA 1
ATOM 1370 C C . HIS A 1 170 ? 4.494 -4.155 -19.226 1.00 84.88 170 HIS A C 1
ATOM 1372 O O . HIS A 1 170 ? 3.307 -4.416 -19.060 1.00 84.88 170 HIS A O 1
ATOM 1378 N N . GLU A 1 171 ? 5.251 -4.793 -20.126 1.00 82.00 171 GLU A N 1
ATOM 1379 C CA . GLU A 1 171 ? 4.791 -5.940 -20.927 1.00 82.00 171 GLU A CA 1
ATOM 1380 C C . GLU A 1 171 ? 4.660 -7.209 -20.067 1.00 82.00 171 GLU A C 1
ATOM 1382 O O . GLU A 1 171 ? 3.796 -8.041 -20.328 1.00 82.00 171 GLU A O 1
ATOM 1387 N N . ILE A 1 172 ? 5.475 -7.344 -19.011 1.00 78.19 172 ILE A N 1
ATOM 1388 C CA . ILE A 1 172 ? 5.486 -8.507 -18.113 1.00 78.19 172 ILE A CA 1
ATOM 1389 C C . ILE A 1 172 ? 5.450 -8.014 -16.655 1.00 78.19 172 ILE A C 1
ATOM 1391 O O . ILE A 1 172 ? 6.497 -7.874 -16.016 1.00 78.19 172 ILE A O 1
ATOM 1395 N N . PRO A 1 173 ? 4.252 -7.781 -16.076 1.00 70.88 173 PRO A N 1
ATOM 1396 C CA . PRO A 1 173 ? 4.098 -7.240 -14.722 1.00 70.88 173 PRO A CA 1
ATOM 1397 C C . PRO A 1 173 ? 4.813 -8.036 -13.612 1.00 70.88 173 PRO A C 1
ATOM 1399 O O . PRO A 1 173 ? 5.162 -7.480 -12.571 1.00 70.88 173 PRO A O 1
ATOM 1402 N N . ALA A 1 174 ? 5.081 -9.326 -13.828 1.00 74.50 174 ALA A N 1
ATOM 1403 C CA . ALA A 1 174 ? 5.852 -10.147 -12.894 1.00 74.50 174 ALA A CA 1
ATOM 1404 C C . ALA A 1 174 ? 7.304 -9.657 -12.715 1.00 74.50 174 ALA A C 1
ATOM 1406 O O . ALA A 1 174 ? 7.877 -9.838 -11.646 1.00 74.50 174 ALA A O 1
ATOM 1407 N N . LEU A 1 175 ? 7.889 -8.974 -13.707 1.00 76.31 175 LEU A N 1
ATOM 1408 C CA . LEU A 1 175 ? 9.265 -8.462 -13.642 1.00 76.31 175 LEU A CA 1
ATOM 1409 C C . LEU A 1 175 ? 9.453 -7.293 -12.669 1.00 76.31 175 LEU A C 1
ATOM 1411 O O . LEU A 1 175 ? 10.586 -6.933 -12.350 1.00 76.31 175 LEU A O 1
ATOM 1415 N N . PHE A 1 176 ? 8.363 -6.689 -12.192 1.00 76.88 176 PHE A N 1
ATOM 1416 C CA . PHE A 1 176 ? 8.433 -5.640 -11.178 1.00 76.88 176 PHE A CA 1
ATOM 1417 C C . PHE A 1 176 ? 8.665 -6.198 -9.775 1.00 76.88 176 PHE A C 1
ATOM 1419 O O . PHE A 1 176 ? 9.167 -5.479 -8.907 1.00 76.88 176 PHE A O 1
ATOM 1426 N N . TRP A 1 177 ? 8.321 -7.469 -9.539 1.00 72.00 177 TRP A N 1
ATOM 1427 C CA . TRP A 1 177 ? 8.555 -8.109 -8.251 1.00 72.00 177 TRP A CA 1
ATOM 1428 C C . TRP A 1 177 ? 10.060 -8.189 -7.969 1.00 72.00 177 TRP A C 1
ATOM 1430 O O . TRP A 1 177 ? 10.825 -8.767 -8.734 1.00 72.00 177 TRP A O 1
ATOM 1440 N N . GLY A 1 178 ? 10.488 -7.575 -6.863 1.00 72.50 178 GLY A N 1
ATOM 1441 C CA . GLY A 1 178 ? 11.898 -7.486 -6.470 1.00 72.50 178 GLY A CA 1
ATOM 1442 C C . GLY A 1 178 ? 12.591 -6.165 -6.823 1.00 72.50 178 GLY A C 1
ATOM 1443 O O . GLY A 1 178 ? 13.732 -5.957 -6.407 1.00 72.50 178 GLY A O 1
ATOM 1444 N N . ILE A 1 179 ? 11.920 -5.233 -7.516 1.00 81.19 179 ILE A N 1
ATOM 1445 C CA . ILE A 1 179 ? 12.447 -3.871 -7.669 1.00 81.19 179 ILE A CA 1
ATOM 1446 C C . ILE A 1 179 ? 12.500 -3.190 -6.298 1.00 81.19 179 ILE A C 1
ATOM 1448 O O . ILE A 1 179 ? 11.497 -3.071 -5.596 1.00 81.19 179 ILE A O 1
ATOM 1452 N N . SER A 1 180 ? 13.685 -2.687 -5.947 1.00 86.81 180 SER A N 1
ATOM 1453 C CA . SER A 1 180 ? 13.884 -1.810 -4.796 1.00 86.81 180 SER A CA 1
ATOM 1454 C C . SER A 1 180 ? 14.291 -0.422 -5.268 1.00 86.81 180 SER A C 1
ATOM 1456 O O . SER A 1 180 ? 15.316 -0.251 -5.934 1.00 86.81 180 SER A O 1
ATOM 1458 N N . LEU A 1 181 ? 13.523 0.584 -4.852 1.00 85.50 181 LEU A N 1
ATOM 1459 C CA . LEU A 1 181 ? 13.812 1.987 -5.130 1.00 85.50 181 LEU A CA 1
ATOM 1460 C C . LEU A 1 181 ? 15.127 2.425 -4.475 1.00 85.50 181 LEU A C 1
ATOM 1462 O O . LEU A 1 181 ? 15.821 3.285 -5.007 1.00 85.50 181 LEU A O 1
ATOM 1466 N N . GLY A 1 182 ? 15.530 1.775 -3.377 1.00 82.38 182 GLY A N 1
ATOM 1467 C CA . GLY A 1 182 ? 16.831 2.004 -2.741 1.00 82.38 182 GLY A CA 1
ATOM 1468 C C . GLY A 1 182 ? 18.039 1.638 -3.618 1.00 82.38 182 GLY A C 1
ATOM 1469 O O . GLY A 1 182 ? 19.131 2.155 -3.401 1.00 82.38 182 GLY A O 1
ATOM 1470 N N . ASN A 1 183 ? 17.865 0.790 -4.638 1.00 83.19 183 ASN A N 1
ATOM 1471 C CA . ASN A 1 183 ? 18.931 0.408 -5.572 1.00 83.19 183 ASN A CA 1
ATOM 1472 C C . ASN A 1 183 ? 18.892 1.192 -6.897 1.00 83.19 183 ASN A C 1
ATOM 1474 O O . ASN A 1 183 ? 19.726 0.958 -7.780 1.00 83.19 183 ASN A O 1
ATOM 1478 N N . VAL A 1 184 ? 17.968 2.146 -7.053 1.00 81.94 184 VAL A N 1
ATOM 1479 C CA . VAL A 1 184 ? 17.856 2.948 -8.281 1.00 81.94 184 VAL A CA 1
ATOM 1480 C C . VAL A 1 184 ? 19.131 3.752 -8.533 1.00 81.94 184 VAL A C 1
ATOM 1482 O O . VAL A 1 184 ? 19.625 3.755 -9.658 1.00 81.94 184 VAL A O 1
ATOM 1485 N N . GLY A 1 185 ? 19.738 4.337 -7.495 1.00 76.69 185 GLY A N 1
ATOM 1486 C CA . GLY A 1 185 ? 21.018 5.042 -7.621 1.00 76.69 185 GLY A CA 1
ATOM 1487 C C . GLY A 1 185 ? 22.129 4.179 -8.238 1.00 76.69 185 GLY A C 1
ATOM 1488 O O . GLY A 1 185 ? 22.826 4.629 -9.145 1.00 76.69 185 GLY A O 1
ATOM 1489 N N . LYS A 1 186 ? 22.231 2.903 -7.833 1.00 79.94 186 LYS A N 1
ATOM 1490 C CA . LYS A 1 186 ? 23.183 1.943 -8.423 1.00 79.94 186 LYS A CA 1
ATOM 1491 C C . LYS A 1 186 ? 22.852 1.650 -9.883 1.00 79.94 186 LYS A C 1
ATOM 1493 O O . LYS A 1 186 ? 23.750 1.596 -10.712 1.00 79.94 186 LYS A O 1
ATOM 1498 N N . THR A 1 187 ? 21.568 1.505 -10.202 1.00 78.75 187 THR A N 1
ATOM 1499 C CA . THR A 1 187 ? 21.105 1.236 -11.571 1.00 78.75 187 THR A CA 1
ATOM 1500 C C . THR A 1 187 ? 21.445 2.381 -12.517 1.00 78.75 187 THR A C 1
ATOM 1502 O O . THR A 1 187 ? 21.895 2.131 -13.631 1.00 78.75 187 THR A O 1
ATOM 1505 N N . ILE A 1 188 ? 21.301 3.626 -12.057 1.00 79.75 188 ILE A N 1
ATOM 1506 C CA . ILE A 1 188 ? 21.686 4.825 -12.814 1.00 79.75 188 ILE A CA 1
ATOM 1507 C C . ILE A 1 188 ? 23.206 4.891 -13.022 1.00 79.75 188 ILE A C 1
ATOM 1509 O O . ILE A 1 188 ? 23.650 5.324 -14.081 1.00 79.75 188 ILE A O 1
ATOM 1513 N N . ALA A 1 189 ? 23.996 4.458 -12.035 1.00 80.94 189 ALA A N 1
ATOM 1514 C CA . ALA A 1 189 ? 25.456 4.434 -12.119 1.00 80.94 189 ALA A CA 1
ATOM 1515 C C . ALA A 1 189 ? 26.010 3.298 -13.003 1.00 80.94 189 ALA A C 1
ATOM 1517 O O . ALA A 1 189 ? 27.158 3.373 -13.440 1.00 80.94 189 ALA A O 1
ATOM 1518 N N . MET A 1 190 ? 25.225 2.248 -13.275 1.00 80.12 190 MET A N 1
ATOM 1519 C CA . MET A 1 190 ? 25.650 1.167 -14.166 1.00 80.12 190 MET A CA 1
ATOM 1520 C C . MET A 1 190 ? 25.741 1.643 -15.626 1.00 80.12 190 MET A C 1
ATOM 1522 O O . MET A 1 190 ? 24.873 2.388 -16.091 1.00 80.12 190 MET A O 1
ATOM 1526 N N . PRO A 1 191 ? 26.734 1.164 -16.400 1.00 82.00 191 PRO A N 1
ATOM 1527 C CA . PRO A 1 191 ? 26.809 1.439 -17.828 1.00 82.00 191 PRO A CA 1
ATOM 1528 C C . PRO A 1 191 ? 25.527 1.010 -18.553 1.00 82.00 191 PRO A C 1
ATOM 1530 O O . PRO A 1 191 ? 25.117 -0.149 -18.478 1.00 82.00 191 PRO A O 1
ATOM 1533 N N . ARG A 1 192 ? 24.930 1.920 -19.335 1.00 80.62 192 ARG A N 1
ATOM 1534 C CA . ARG A 1 192 ? 23.661 1.687 -20.056 1.00 80.62 192 ARG A CA 1
ATOM 1535 C C . ARG A 1 192 ? 23.668 0.398 -20.884 1.00 80.62 192 ARG A C 1
ATOM 1537 O O . ARG A 1 192 ? 22.667 -0.312 -20.922 1.00 80.62 192 ARG A O 1
ATOM 1544 N N . GLN A 1 193 ? 24.796 0.070 -21.522 1.00 83.50 193 GLN A N 1
ATOM 1545 C CA . GLN A 1 193 ? 24.933 -1.153 -22.317 1.00 83.50 193 GLN A CA 1
ATOM 1546 C C . GLN A 1 193 ? 24.853 -2.421 -21.459 1.00 83.50 193 GLN A C 1
ATOM 1548 O O . GLN A 1 193 ? 24.236 -3.404 -21.867 1.00 83.50 193 GLN A O 1
ATOM 1553 N N . GLN A 1 194 ? 25.446 -2.400 -20.265 1.00 83.50 194 GLN A N 1
ATOM 1554 C CA . GLN A 1 194 ? 25.376 -3.520 -19.335 1.00 83.50 194 GLN A CA 1
ATOM 1555 C C . GLN A 1 194 ? 23.938 -3.721 -18.859 1.00 83.50 194 GLN A C 1
ATOM 1557 O O . GLN A 1 194 ? 23.434 -4.841 -18.934 1.00 83.50 194 GLN A O 1
ATOM 1562 N N . THR A 1 195 ? 23.248 -2.648 -18.458 1.00 80.31 195 THR A N 1
ATOM 1563 C CA . THR A 1 195 ? 21.846 -2.746 -18.032 1.00 80.31 195 THR A CA 1
ATOM 1564 C C . THR A 1 195 ? 20.946 -3.220 -19.165 1.00 80.31 195 THR A C 1
ATOM 1566 O O . THR A 1 195 ? 20.135 -4.121 -18.966 1.00 80.31 195 THR A O 1
ATOM 1569 N N . ARG A 1 196 ? 21.143 -2.707 -20.386 1.00 82.44 196 ARG A N 1
ATOM 1570 C CA . ARG A 1 196 ? 20.425 -3.173 -21.579 1.00 82.44 196 ARG A CA 1
ATOM 1571 C C . ARG A 1 196 ? 20.624 -4.666 -21.820 1.00 82.44 196 ARG A C 1
ATOM 1573 O O . ARG A 1 196 ? 19.650 -5.362 -22.085 1.00 82.44 196 ARG A O 1
ATOM 1580 N N . ASN A 1 197 ? 21.858 -5.158 -21.719 1.00 85.94 197 ASN A N 1
ATOM 1581 C CA . ASN A 1 197 ? 22.156 -6.576 -21.907 1.00 85.94 197 ASN A CA 1
ATOM 1582 C C . ASN A 1 197 ? 21.489 -7.445 -20.831 1.00 85.94 197 ASN A C 1
ATOM 1584 O O . ASN A 1 197 ? 20.978 -8.511 -21.156 1.00 85.94 197 ASN A O 1
ATOM 1588 N N . GLN A 1 198 ? 21.462 -6.994 -19.573 1.00 82.69 198 GLN A N 1
ATOM 1589 C CA . GLN A 1 198 ? 20.798 -7.722 -18.486 1.00 82.69 198 GLN A CA 1
ATOM 1590 C C . GLN A 1 198 ? 19.279 -7.740 -18.655 1.00 82.69 198 GLN A C 1
ATOM 1592 O O . GLN A 1 198 ? 18.680 -8.808 -18.612 1.00 82.69 198 GLN A O 1
ATOM 1597 N N . ILE A 1 199 ? 18.670 -6.584 -18.929 1.00 80.81 199 ILE A N 1
ATOM 1598 C CA . ILE A 1 199 ? 17.236 -6.484 -19.215 1.00 80.81 199 ILE A CA 1
ATOM 1599 C C . ILE A 1 199 ? 16.883 -7.401 -20.385 1.00 80.81 199 ILE A C 1
ATOM 1601 O O . ILE A 1 199 ? 15.979 -8.219 -20.264 1.00 80.81 199 ILE A O 1
ATOM 1605 N N . LYS A 1 200 ? 17.639 -7.330 -21.489 1.00 83.94 200 LYS A N 1
ATOM 1606 C CA . LYS A 1 200 ? 17.420 -8.193 -22.651 1.00 83.94 200 LYS A CA 1
ATOM 1607 C C . LYS A 1 200 ? 17.461 -9.676 -22.274 1.00 83.94 200 LYS A C 1
ATOM 1609 O O . LYS A 1 200 ? 16.536 -10.387 -22.623 1.00 83.94 200 LYS A O 1
ATOM 1614 N N . ARG A 1 201 ? 18.471 -10.128 -21.521 1.00 85.44 201 ARG A N 1
ATOM 1615 C CA . ARG A 1 201 ? 18.572 -11.532 -21.076 1.00 85.44 201 ARG A CA 1
ATOM 1616 C C . ARG A 1 201 ? 17.364 -11.985 -20.261 1.00 85.44 201 ARG A C 1
ATOM 1618 O O . ARG A 1 201 ? 16.917 -13.109 -20.437 1.00 85.44 201 ARG A O 1
ATOM 1625 N N . VAL A 1 202 ? 16.855 -11.124 -19.379 1.00 84.56 202 VAL A N 1
ATOM 1626 C CA . VAL A 1 202 ? 15.652 -11.419 -18.591 1.00 84.56 202 VAL A CA 1
ATOM 1627 C C . VAL A 1 202 ? 14.439 -11.549 -19.510 1.00 84.56 202 VAL A C 1
ATOM 1629 O O . VAL A 1 202 ? 13.713 -12.528 -19.398 1.00 84.56 202 VAL A O 1
ATOM 1632 N N . PHE A 1 203 ? 14.248 -10.621 -20.450 1.00 81.62 203 PHE A N 1
ATOM 1633 C CA . PHE A 1 203 ? 13.161 -10.719 -21.428 1.00 81.62 203 PHE A CA 1
ATOM 1634 C C . PHE A 1 203 ? 13.273 -11.965 -22.299 1.00 81.62 203 PHE A C 1
ATOM 1636 O O . PHE A 1 203 ? 12.306 -12.704 -22.374 1.00 81.62 203 PHE A O 1
ATOM 1643 N N . ASP A 1 204 ? 14.437 -12.227 -22.894 1.00 84.56 204 ASP A N 1
ATOM 1644 C CA . ASP A 1 204 ? 14.664 -13.395 -23.752 1.00 84.56 204 ASP A CA 1
ATOM 1645 C C . ASP A 1 204 ? 14.379 -14.706 -22.985 1.00 84.56 204 ASP A C 1
ATOM 1647 O O . ASP A 1 204 ? 13.828 -15.649 -23.543 1.00 84.56 204 ASP A O 1
ATOM 1651 N N . PHE A 1 205 ? 14.711 -14.762 -21.688 1.00 86.00 205 PHE A N 1
ATOM 1652 C CA . PHE A 1 205 ? 14.400 -15.903 -20.823 1.00 86.00 205 PHE A CA 1
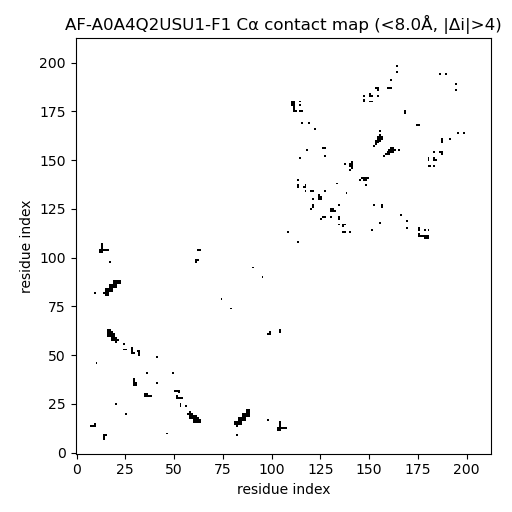ATOM 1653 C C . PHE A 1 205 ? 12.894 -16.078 -20.585 1.00 86.00 205 PHE A C 1
ATOM 1655 O O . PHE A 1 205 ? 12.385 -17.191 -20.687 1.00 86.00 205 PHE A O 1
ATOM 1662 N N . TRP A 1 206 ? 12.177 -14.998 -20.268 1.00 80.06 206 TRP A N 1
ATOM 1663 C CA . TRP A 1 206 ? 10.731 -15.070 -20.048 1.00 80.06 206 TRP A CA 1
ATOM 1664 C C . TRP A 1 206 ? 9.953 -15.308 -21.338 1.00 80.06 206 TRP A C 1
ATOM 1666 O O . TRP A 1 206 ? 8.992 -16.064 -21.315 1.00 80.06 206 TRP A O 1
ATOM 1676 N N . ASP A 1 207 ? 10.389 -14.729 -22.453 1.00 79.81 207 ASP A N 1
ATOM 1677 C CA . ASP A 1 207 ? 9.837 -14.985 -23.783 1.00 79.81 207 ASP A CA 1
ATOM 1678 C C . ASP A 1 207 ? 10.009 -16.464 -24.150 1.00 79.81 207 ASP A C 1
ATOM 1680 O O . ASP A 1 207 ? 9.048 -17.132 -24.510 1.00 79.81 207 ASP A O 1
ATOM 1684 N N . TYR A 1 208 ? 11.199 -17.031 -23.915 1.00 84.12 208 TYR A N 1
ATOM 1685 C CA . TYR A 1 208 ? 11.438 -18.465 -24.080 1.00 84.12 208 TYR A CA 1
ATOM 1686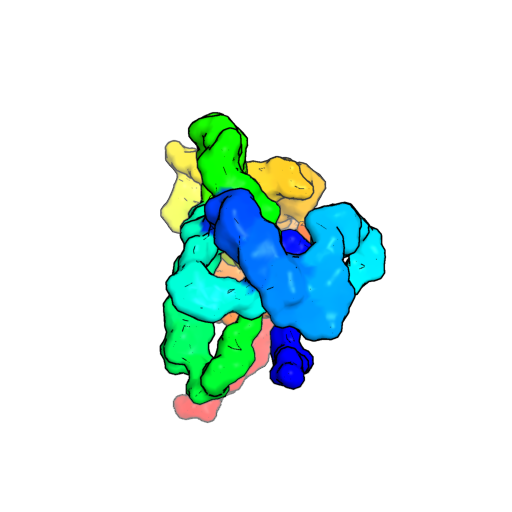 C C . TYR A 1 208 ? 10.480 -19.333 -23.247 1.00 84.12 208 TYR A C 1
ATOM 1688 O O . TYR A 1 208 ? 9.962 -20.314 -23.775 1.00 84.12 208 TYR A O 1
ATOM 1696 N N . ILE A 1 209 ? 10.237 -18.987 -21.974 1.00 81.88 209 ILE A N 1
ATOM 1697 C CA . ILE A 1 209 ? 9.304 -19.726 -21.102 1.00 81.88 209 ILE A CA 1
ATOM 1698 C C . ILE A 1 209 ? 7.865 -19.596 -21.604 1.00 81.88 209 ILE A C 1
ATOM 1700 O O . ILE A 1 209 ? 7.174 -20.600 -21.734 1.00 81.88 209 ILE A O 1
ATOM 1704 N N . CYS A 1 210 ? 7.413 -18.375 -21.881 1.00 75.44 210 CYS A N 1
ATOM 1705 C CA . CYS A 1 210 ? 6.033 -18.099 -22.272 1.00 75.44 210 CYS A CA 1
ATOM 1706 C C . CYS A 1 210 ? 5.699 -18.588 -23.691 1.00 75.44 210 CYS A C 1
ATOM 1708 O O . CYS A 1 210 ? 4.529 -18.785 -23.998 1.00 75.44 210 CYS A O 1
ATOM 1710 N N . CYS A 1 211 ? 6.698 -18.775 -24.560 1.00 68.50 211 CYS A N 1
ATOM 1711 C CA . CYS A 1 211 ? 6.534 -19.327 -25.906 1.00 68.50 211 CYS A CA 1
ATOM 1712 C C . CYS A 1 211 ? 6.733 -20.855 -25.984 1.00 68.50 211 CYS A C 1
ATOM 1714 O O . CYS A 1 211 ? 6.765 -21.389 -27.091 1.00 68.50 211 CYS A O 1
ATOM 1716 N N . HIS A 1 212 ? 6.893 -21.551 -24.850 1.00 52.66 212 HIS A N 1
ATOM 1717 C CA . HIS A 1 212 ? 7.007 -23.018 -24.773 1.00 52.66 212 HIS A CA 1
ATOM 1718 C C . HIS A 1 212 ? 5.712 -23.734 -24.338 1.00 52.66 212 HIS A C 1
ATOM 1720 O O . HIS A 1 212 ? 5.787 -24.873 -23.876 1.00 52.66 212 HIS A O 1
ATOM 1726 N N . ASP A 1 213 ? 4.549 -23.105 -24.541 1.00 42.88 213 ASP A N 1
ATOM 1727 C CA . ASP A 1 213 ? 3.231 -23.762 -24.483 1.00 42.88 213 ASP A CA 1
ATOM 1728 C C . ASP A 1 213 ? 2.683 -24.055 -25.892 1.00 42.88 213 ASP A C 1
ATOM 1730 O O . ASP A 1 213 ? 2.523 -23.097 -26.688 1.00 42.88 213 ASP A O 1
#

Radius of gyration: 23.68 Å; Cα contacts (8 Å, |Δi|>4): 183; chains: 1; bounding box: 49×41×62 Å

Solvent-accessible surface area (backbone atoms only — not comparable to full-atom values): 12833 Å² total; per-residue (Å²): 138,84,73,89,84,56,97,76,54,81,84,40,62,42,66,32,32,46,25,33,32,52,64,70,60,50,52,56,20,27,63,67,24,99,74,58,55,50,77,69,64,74,67,51,92,78,83,68,83,80,80,74,59,57,81,93,56,77,66,50,68,61,48,59,61,70,55,54,54,51,44,64,77,71,49,90,60,92,77,79,80,81,58,67,47,79,39,57,66,86,57,54,69,68,60,50,49,51,59,52,64,48,60,59,47,45,84,78,80,47,50,26,55,48,52,49,54,37,51,52,49,28,70,76,52,38,51,96,92,69,33,95,63,85,58,65,60,46,57,50,38,38,75,76,36,49,66,46,37,54,40,51,49,36,35,47,74,34,99,68,39,49,30,80,72,53,54,57,44,72,79,43,69,73,71,40,69,84,46,49,49,88,49,40,61,58,59,54,70,44,58,67,68,59,54,51,53,51,53,48,53,53,49,55,51,50,49,54,59,72,69,71,118

Organism: NCBI:txid451672

InterPro domains:
  IPR022198 Protein of unknown function DUF3723 [PF12520] (11-212)

Nearest PDB structures (foldseek):
  9etx-assembly1_B  TM=2.117E-01  e=2.828E+00  Homo sapiens
  9ety-assembly1_B  TM=1.708E-01  e=6.218E+00  Homo sapiens

Foldseek 3Di:
DDDPPDPDDLPQLLQAWEWEFAPVLVQVQCCPFPVSDDPVNVVDPPSDDGDTDSDVGDIGTLDCVVVVVVCVVPPPDPPDDGHYDYDYPPDDPVVSVCSSVPCSNPDDQAQLNLLVQQLVCCVVQHQCVPGPDHRPSLVVCCVVPVPLSVLSSCCCDNPLHPVVLCVCCVVPVVVSPPDDSVCSVVVSVDDSVVNSVVSVVVVVVVCVVVVPD

Secondary structure (DSSP, 8-state):
---TTS---TTSGGGSEEEEE-HHHHHHHHHHSTT---HHHHT--SS-PPP---TT---EESS-HHHHHHHHHH---S-----EEEEETT--HHHHHHHHH-GGGSPPPPHHHHHHHHHHHHHHH--TTT-SS--HHHHHHHHH-HHHHHHHHHHHHSTT--HHHHHGGGGSGGGGTT--GGGHHHHHHS-HHHHHHHHHHHHHHHHHHHT--

Mean predicted aligned error: 13.16 Å

Sequence (213 aa):
MFRRGCDWSPEQVSHQIPALIDPALLEDSLQRAEKSLSLEDLKKEDGVFAELDLADGKAICLKGEHRVLASDATVVNRKKRWIVRLYSTDLSEDARNDLADERASERQMTDAEYFYNITLFWLKNGDPDQGPRPNPWFAQLMRHSEGKAKDLKRLWSGPSSQGDLLRRFHEIPALFWGISLGNVGKTIAMPRQQTRNQIKRVFDFWDYICCHD

pLDDT: mean 77.0, std 12.39, range [24.11, 91.69]